Protein AF-A0A9D8JXC1-F1 (afdb_monomer)

Radius of gyration: 20.5 Å; Cα contacts (8 Å, |Δi|>4): 710; chains: 1; bounding box: 48×40×56 Å

Foldseek 3Di:
DAAEAEEEEQDLAFKPDDQLVVLLQVLLQVLLVVQVLHRQGDDPVLLVLCVVLVNPDSLAVSLLQSQVCQQPVHRDPSNVSSVQLSVQDDPPDHSLVSSCVVPVPGDGPDPPVLDDSCLSRVVSLPCVRHPSVVSSLCQQPPPCSCVQAVDDDPDRYDHSLLVTMAGQDPDDDDQLYAYQYQDFDFAFPPDDTDHPTDHSVCSSCVRSVNNVHHYHYLNPLVVVCVVPNDDSVVCHPPALLRLQLSNLVSVPHTSNQSSVQSVCLVVVHHDPPLNVLAPHQYEYEYEDLDLRNLVSNQVNQVSSHPSYYYAYEHEDLDDPSQVSCVVRHPYYDPHNHVVCCVPVVD

Mean predicted aligned error: 4.04 Å

Structure (mmCIF, N/CA/C/O backbone):
data_AF-A0A9D8JXC1-F1
#
_entry.id   AF-A0A9D8JXC1-F1
#
loop_
_atom_site.group_PDB
_atom_site.id
_atom_site.type_symbol
_atom_site.label_atom_id
_atom_site.label_alt_id
_atom_site.label_comp_id
_atom_site.label_asym_id
_atom_site.label_entity_id
_atom_site.label_seq_id
_atom_site.pdbx_PDB_ins_code
_atom_site.Cartn_x
_atom_site.Cartn_y
_atom_site.Cartn_z
_atom_site.occupancy
_atom_site.B_iso_or_equiv
_atom_site.auth_seq_id
_atom_site.auth_comp_id
_atom_site.auth_asym_id
_atom_site.auth_atom_id
_atom_site.pdbx_PDB_model_num
ATOM 1 N N . MET A 1 1 ? -21.054 0.354 27.041 1.00 73.25 1 MET A N 1
ATOM 2 C CA . MET A 1 1 ? -20.901 -0.695 26.010 1.00 73.25 1 MET A CA 1
ATOM 3 C C . MET A 1 1 ? -19.506 -0.567 25.429 1.00 73.25 1 MET A C 1
ATOM 5 O O . MET A 1 1 ? -19.007 0.551 25.400 1.00 73.25 1 MET A O 1
ATOM 9 N N . LEU A 1 2 ? -18.866 -1.682 25.078 1.00 90.25 2 LEU A N 1
ATOM 10 C CA . LEU A 1 2 ? -17.580 -1.682 24.378 1.00 90.25 2 LEU A CA 1
ATOM 11 C C . LEU A 1 2 ? -17.851 -1.451 22.887 1.00 90.25 2 LEU A C 1
ATOM 13 O O . LEU A 1 2 ? -18.746 -2.096 22.344 1.00 90.25 2 LEU A O 1
ATOM 17 N N . LEU A 1 3 ? -17.134 -0.521 22.259 1.00 96.56 3 LEU A N 1
ATOM 18 C CA . LEU A 1 3 ? -17.165 -0.341 20.809 1.00 96.56 3 LEU A CA 1
ATOM 19 C C . LEU A 1 3 ? -16.089 -1.223 20.170 1.00 96.56 3 LEU A C 1
ATOM 21 O O . LEU A 1 3 ? -14.905 -1.005 20.410 1.00 96.56 3 LEU A O 1
ATOM 25 N N . ASP A 1 4 ? -16.504 -2.192 19.362 1.00 97.12 4 ASP A N 1
ATOM 26 C CA . ASP A 1 4 ? -15.601 -3.071 18.621 1.00 97.12 4 ASP A CA 1
ATOM 27 C C . ASP A 1 4 ? -15.449 -2.593 17.173 1.00 97.12 4 ASP A C 1
ATOM 29 O O . ASP A 1 4 ? -16.447 -2.302 16.506 1.00 97.12 4 ASP A O 1
ATOM 33 N N . ILE A 1 5 ? -14.197 -2.501 16.716 1.00 98.19 5 ILE A N 1
ATOM 34 C CA . ILE A 1 5 ? -13.792 -2.104 15.361 1.00 98.19 5 ILE A CA 1
ATOM 35 C C . ILE A 1 5 ? -12.827 -3.150 14.805 1.00 98.19 5 ILE A C 1
ATOM 37 O O . ILE A 1 5 ? -11.933 -3.613 15.518 1.00 98.19 5 ILE A O 1
ATOM 41 N N . PHE A 1 6 ? -12.972 -3.479 13.521 1.00 98.31 6 PHE A N 1
ATOM 42 C CA . PHE A 1 6 ? -12.144 -4.472 12.841 1.00 98.31 6 PHE A CA 1
ATOM 43 C C . PHE A 1 6 ? -11.443 -3.866 11.628 1.00 98.31 6 PHE A C 1
ATOM 45 O O . PHE A 1 6 ? -12.079 -3.325 10.726 1.00 98.31 6 PHE A O 1
ATOM 52 N N . LEU A 1 7 ? -10.119 -3.964 11.593 1.00 98.69 7 LEU A N 1
ATOM 53 C CA . LEU A 1 7 ? -9.313 -3.509 10.466 1.00 98.69 7 LEU A CA 1
ATOM 54 C C . LEU A 1 7 ? -8.706 -4.717 9.763 1.00 98.69 7 LEU A C 1
ATOM 56 O O . LEU A 1 7 ? -8.092 -5.567 10.408 1.00 98.69 7 LEU A O 1
ATOM 60 N N . PHE A 1 8 ? -8.858 -4.781 8.447 1.00 98.50 8 PHE A N 1
ATOM 61 C CA . PHE A 1 8 ? -8.281 -5.840 7.627 1.00 98.50 8 PHE A CA 1
ATOM 62 C C . PHE A 1 8 ? -7.262 -5.243 6.670 1.00 98.50 8 PHE A C 1
ATOM 64 O O . PHE A 1 8 ? -7.605 -4.352 5.887 1.00 98.50 8 PHE A O 1
ATOM 71 N N . ASP A 1 9 ? -6.033 -5.751 6.703 1.00 98.19 9 ASP A N 1
ATOM 72 C CA . ASP A 1 9 ? -5.146 -5.547 5.565 1.00 98.19 9 ASP A CA 1
ATOM 73 C C . ASP A 1 9 ? -5.621 -6.344 4.352 1.00 98.19 9 ASP A C 1
ATOM 75 O O . ASP A 1 9 ? -6.385 -7.302 4.468 1.00 98.19 9 ASP A O 1
ATOM 79 N N . MET A 1 10 ? -5.178 -5.945 3.165 1.00 97.62 10 MET A N 1
ATOM 80 C CA . MET A 1 10 ? -5.532 -6.633 1.933 1.00 97.62 10 MET A CA 1
ATOM 81 C C . MET A 1 10 ? -4.564 -7.768 1.600 1.00 97.62 10 MET A C 1
ATOM 83 O O . MET A 1 10 ? -4.987 -8.917 1.441 1.00 97.62 10 MET A O 1
ATOM 87 N N . ASP A 1 11 ? -3.277 -7.458 1.478 1.00 95.44 11 ASP A N 1
ATOM 88 C CA . ASP A 1 11 ? -2.289 -8.379 0.929 1.00 95.44 11 ASP A CA 1
ATOM 89 C C . ASP A 1 11 ? -1.861 -9.417 1.969 1.00 95.44 11 ASP A C 1
ATOM 91 O O . ASP A 1 11 ? -1.547 -9.110 3.108 1.00 95.44 11 ASP A O 1
ATOM 95 N N . SER A 1 12 ? -1.883 -10.694 1.585 1.00 95.00 12 SER A N 1
ATOM 96 C CA . SER A 1 12 ? -1.650 -11.849 2.472 1.00 95.00 12 SER A CA 1
ATOM 97 C C . SER A 1 12 ? -2.637 -12.006 3.639 1.00 95.00 12 SER A C 1
ATOM 99 O O . SER A 1 12 ? -2.461 -12.917 4.452 1.00 95.00 12 SER A O 1
ATOM 101 N N . VAL A 1 13 ? -3.680 -11.175 3.713 1.00 97.50 13 VAL A N 1
ATOM 102 C CA . VAL A 1 13 ? -4.774 -11.281 4.689 1.00 97.50 13 VAL A CA 1
ATOM 103 C C . VAL A 1 13 ? -6.082 -11.586 3.972 1.00 97.50 13 VAL A C 1
ATOM 105 O O . VAL A 1 13 ? -6.580 -12.707 4.065 1.00 97.50 13 VAL A O 1
ATOM 108 N N . LEU A 1 14 ? -6.630 -10.624 3.224 1.00 97.81 14 LEU A N 1
ATOM 109 C CA . LEU A 1 14 ? -7.850 -10.820 2.435 1.00 97.81 14 LEU A CA 1
ATOM 110 C C . LEU A 1 14 ? -7.565 -11.518 1.103 1.00 97.81 14 LEU A C 1
ATOM 112 O O . LEU A 1 14 ? -8.416 -12.256 0.602 1.00 97.81 14 LEU A O 1
ATOM 116 N N . LEU A 1 15 ? -6.369 -11.318 0.549 1.00 97.25 15 LEU A N 1
ATOM 117 C CA . LEU A 1 15 ? -5.934 -11.866 -0.729 1.00 97.25 15 LEU A CA 1
ATOM 118 C C . LEU A 1 15 ? -4.670 -12.710 -0.587 1.00 97.25 15 LEU A C 1
ATOM 120 O O . LEU A 1 15 ? -3.790 -12.427 0.220 1.00 97.25 15 LEU A O 1
ATOM 124 N N . HIS A 1 16 ? -4.529 -13.692 -1.470 1.00 96.31 16 HIS A N 1
ATOM 125 C CA . HIS A 1 16 ? -3.228 -14.192 -1.889 1.00 96.31 16 HIS A CA 1
ATOM 126 C C . HIS A 1 16 ? -2.760 -13.344 -3.081 1.00 96.31 16 HIS A C 1
ATOM 128 O O . HIS A 1 16 ? -3.304 -13.527 -4.178 1.00 96.31 16 HIS A O 1
ATOM 134 N N . PRO A 1 17 ? -1.809 -12.410 -2.887 1.00 93.75 17 PRO A N 1
ATOM 135 C CA . PRO A 1 17 ? -1.388 -11.505 -3.946 1.00 93.75 17 PRO A CA 1
ATOM 136 C C . PRO A 1 17 ? -0.582 -12.248 -5.013 1.00 93.75 17 PRO A C 1
ATOM 138 O O . PRO A 1 17 ? 0.249 -13.107 -4.710 1.00 93.75 17 PRO A O 1
ATOM 141 N N . GLY A 1 18 ? -0.810 -11.891 -6.272 1.00 95.81 18 GLY A N 1
ATOM 142 C CA . GLY A 1 18 ? -0.040 -12.392 -7.411 1.00 95.81 18 GLY A CA 1
ATOM 143 C C . GLY A 1 18 ? 0.030 -11.414 -8.582 1.00 95.81 18 GLY A C 1
ATOM 144 O O . GLY A 1 18 ? 0.947 -11.505 -9.401 1.00 95.81 18 GLY A O 1
ATOM 145 N N . GLY A 1 19 ? -0.898 -10.456 -8.660 1.00 97.19 19 GLY A N 1
ATOM 146 C CA . GLY A 1 19 ? -0.994 -9.539 -9.790 1.00 97.19 19 GLY A CA 1
ATOM 147 C C . GLY A 1 19 ? 0.183 -8.574 -9.923 1.00 97.19 19 GLY A C 1
ATOM 148 O O . GLY A 1 19 ? 0.661 -8.374 -11.041 1.00 97.19 19 GLY A O 1
ATOM 149 N N . TYR A 1 20 ? 0.703 -8.031 -8.818 1.00 96.94 20 TYR A N 1
ATOM 150 C CA . TYR A 1 20 ? 1.832 -7.094 -8.868 1.00 96.94 20 TYR A CA 1
ATOM 151 C C . TYR A 1 20 ? 3.136 -7.735 -9.323 1.00 96.94 20 TYR A C 1
ATOM 153 O O . TYR A 1 20 ? 3.773 -7.225 -10.242 1.00 96.94 20 TYR A O 1
ATOM 161 N N . ARG A 1 21 ? 3.499 -8.899 -8.766 1.00 96.56 21 ARG A N 1
ATOM 162 C CA . ARG A 1 21 ? 4.701 -9.635 -9.191 1.00 96.56 21 ARG A CA 1
ATOM 163 C C . ARG A 1 21 ? 4.628 -9.994 -10.679 1.00 96.56 21 ARG A C 1
ATOM 165 O O . ARG A 1 21 ? 5.608 -9.822 -11.400 1.00 96.56 21 ARG A O 1
ATOM 172 N N . ALA A 1 22 ? 3.454 -10.413 -11.161 1.00 98.19 22 ALA A N 1
ATOM 173 C CA . ALA A 1 22 ? 3.231 -10.661 -12.585 1.00 98.19 22 ALA A CA 1
ATOM 174 C C . ALA A 1 22 ? 3.374 -9.381 -13.434 1.00 98.19 22 ALA A C 1
ATOM 176 O O . ALA A 1 22 ? 4.063 -9.403 -14.453 1.00 98.19 22 ALA A O 1
ATOM 177 N N . ALA A 1 23 ? 2.789 -8.256 -13.004 1.00 98.38 23 ALA A N 1
ATOM 178 C CA . ALA A 1 23 ? 2.911 -6.975 -13.705 1.00 98.38 23 ALA A CA 1
ATOM 179 C C . ALA A 1 23 ? 4.354 -6.455 -13.732 1.00 98.38 23 ALA A C 1
ATOM 181 O O . ALA A 1 23 ? 4.800 -5.959 -14.765 1.00 98.38 23 ALA A O 1
ATOM 182 N N . LEU A 1 24 ? 5.109 -6.601 -12.639 1.00 98.56 24 LEU A N 1
ATOM 183 C CA . LEU A 1 24 ? 6.527 -6.246 -12.571 1.00 98.56 24 LEU A CA 1
ATOM 184 C C . LEU A 1 24 ? 7.337 -7.021 -13.615 1.00 98.56 24 LEU A C 1
ATOM 186 O O . LEU A 1 24 ? 8.077 -6.417 -14.393 1.00 98.56 24 LEU A O 1
ATOM 190 N N . ILE A 1 25 ? 7.163 -8.345 -13.660 1.00 98.56 25 ILE A N 1
ATOM 191 C CA . ILE A 1 25 ? 7.857 -9.216 -14.615 1.00 98.56 25 ILE A CA 1
ATOM 192 C C . ILE A 1 25 ? 7.533 -8.802 -16.054 1.00 98.56 25 ILE A C 1
ATOM 194 O O . ILE A 1 25 ? 8.448 -8.588 -16.852 1.00 98.56 25 ILE A O 1
ATOM 198 N N . GLU A 1 26 ? 6.250 -8.634 -16.381 1.00 98.50 26 GLU A N 1
ATOM 199 C CA . GLU A 1 26 ? 5.835 -8.235 -17.729 1.00 98.50 26 GLU A CA 1
ATOM 200 C C . GLU A 1 26 ? 6.314 -6.827 -18.097 1.00 98.50 26 GLU A C 1
ATOM 202 O O . GLU A 1 26 ? 6.732 -6.596 -19.230 1.00 98.50 26 GLU A O 1
ATOM 207 N N . THR A 1 27 ? 6.351 -5.900 -17.139 1.00 98.56 27 THR A N 1
ATOM 208 C CA . THR A 1 27 ? 6.864 -4.541 -17.356 1.00 98.56 27 THR A CA 1
ATOM 209 C C . THR A 1 27 ? 8.348 -4.561 -17.688 1.00 98.56 27 THR A C 1
ATOM 211 O O . THR A 1 27 ? 8.762 -3.979 -18.691 1.00 98.56 27 THR A O 1
ATOM 214 N N . VAL A 1 28 ? 9.170 -5.253 -16.894 1.00 98.50 28 VAL A N 1
ATOM 215 C CA . VAL A 1 28 ? 10.614 -5.328 -17.160 1.00 98.50 28 VAL A CA 1
ATOM 216 C C . VAL A 1 28 ? 10.875 -6.028 -18.496 1.00 98.50 28 VAL A C 1
ATOM 218 O O . VAL A 1 28 ? 11.659 -5.520 -19.300 1.00 98.50 28 VAL A O 1
ATOM 221 N N . ASN A 1 29 ? 10.161 -7.124 -18.776 1.00 98.31 29 ASN A N 1
ATOM 222 C CA . ASN A 1 29 ? 10.274 -7.840 -20.045 1.00 98.31 29 ASN A CA 1
ATOM 223 C C . ASN A 1 29 ? 9.811 -7.005 -21.246 1.00 98.31 29 ASN A C 1
ATOM 225 O O . ASN A 1 29 ? 10.425 -7.073 -22.309 1.00 98.31 29 ASN A O 1
ATOM 229 N N . HIS A 1 30 ? 8.766 -6.185 -21.104 1.00 97.44 30 HIS A N 1
ATOM 230 C CA . HIS A 1 30 ? 8.320 -5.272 -22.156 1.00 97.44 30 HIS A CA 1
ATOM 231 C C . HIS A 1 30 ? 9.466 -4.357 -22.605 1.00 97.44 30 HIS A C 1
ATOM 233 O O . HIS A 1 30 ? 9.780 -4.284 -23.796 1.00 97.44 30 HIS A O 1
ATOM 239 N N . PHE A 1 31 ? 10.146 -3.714 -21.652 1.00 96.25 31 PHE A N 1
ATOM 240 C CA . PHE A 1 31 ? 11.261 -2.825 -21.968 1.00 96.25 31 PHE A CA 1
ATOM 241 C C . PHE A 1 31 ? 12.504 -3.580 -22.446 1.00 96.25 31 PHE A C 1
ATOM 243 O O . PHE A 1 31 ? 13.137 -3.139 -23.405 1.00 96.25 31 PHE A O 1
ATOM 250 N N . SER A 1 32 ? 12.861 -4.717 -21.841 1.00 96.25 32 SER A N 1
ATOM 251 C CA . SER A 1 32 ? 14.038 -5.484 -22.273 1.00 96.25 32 SER A CA 1
ATOM 252 C C . SER A 1 32 ? 13.880 -6.050 -23.688 1.00 96.25 32 SER A C 1
ATOM 254 O O . SER A 1 32 ? 14.819 -5.965 -24.485 1.00 96.25 32 SER A O 1
ATOM 256 N N . ARG A 1 33 ? 12.678 -6.519 -24.055 1.00 95.94 33 ARG A N 1
ATOM 257 C CA . ARG A 1 33 ? 12.337 -6.924 -25.430 1.00 95.94 33 ARG A CA 1
ATOM 258 C C . ARG A 1 33 ? 12.405 -5.741 -26.391 1.00 95.94 33 ARG A C 1
ATOM 260 O O . ARG A 1 33 ? 13.024 -5.862 -27.445 1.00 95.94 33 ARG A O 1
ATOM 267 N N . ALA A 1 34 ? 11.836 -4.592 -26.018 1.00 93.75 34 ALA A N 1
ATOM 268 C CA . ALA A 1 34 ? 11.880 -3.378 -26.837 1.00 93.75 34 ALA A CA 1
ATOM 269 C C . ALA A 1 34 ? 13.313 -2.857 -27.067 1.00 93.75 34 ALA A C 1
ATOM 271 O O . ALA A 1 34 ? 13.580 -2.208 -28.076 1.00 93.75 34 ALA A O 1
ATOM 272 N N . MET A 1 35 ? 14.242 -3.157 -26.155 1.00 93.12 35 MET A N 1
ATOM 273 C CA . MET A 1 35 ? 15.672 -2.864 -26.301 1.00 93.12 35 MET A CA 1
ATOM 274 C C . MET A 1 35 ? 16.456 -3.935 -27.083 1.00 93.12 35 MET A C 1
ATOM 276 O O . MET A 1 35 ? 17.635 -3.732 -27.361 1.00 93.12 35 MET A O 1
ATOM 280 N N . GLY A 1 36 ? 15.825 -5.050 -27.466 1.00 94.12 36 GLY A N 1
ATOM 281 C CA . GLY A 1 36 ? 16.451 -6.129 -28.236 1.00 94.12 36 GLY A CA 1
ATOM 282 C C . GLY A 1 36 ? 17.194 -7.176 -27.400 1.00 94.12 36 GLY A C 1
ATOM 283 O O . GLY A 1 36 ? 17.940 -7.973 -27.964 1.00 94.12 36 GLY A O 1
ATOM 284 N N . PHE A 1 37 ? 16.994 -7.204 -26.078 1.00 94.44 37 PHE A N 1
ATOM 285 C CA . PHE A 1 37 ? 17.719 -8.103 -25.170 1.00 94.44 37 PHE A CA 1
ATOM 286 C C . PHE A 1 37 ? 16.917 -9.338 -24.720 1.00 94.44 37 PHE A C 1
ATOM 288 O O . PHE A 1 37 ? 17.431 -10.158 -23.963 1.00 94.44 37 PHE A O 1
ATOM 295 N N . GLY A 1 38 ? 15.675 -9.494 -25.190 1.00 95.94 38 GLY A N 1
ATOM 296 C CA . GLY A 1 38 ? 14.799 -10.607 -24.803 1.00 95.94 38 GLY A CA 1
ATOM 297 C C . GLY A 1 38 ? 14.230 -10.448 -23.392 1.00 95.94 38 GLY A C 1
ATOM 298 O O . GLY A 1 38 ? 13.984 -9.324 -22.957 1.00 95.94 38 GLY A O 1
ATOM 299 N N . ASP A 1 39 ? 14.010 -11.562 -22.692 1.00 98.12 39 ASP A N 1
ATOM 300 C CA . ASP A 1 39 ? 13.346 -11.599 -21.381 1.00 98.12 39 ASP A CA 1
ATOM 301 C C . ASP A 1 39 ? 14.377 -11.579 -20.258 1.00 98.12 39 ASP A C 1
ATOM 303 O O . ASP A 1 39 ? 15.070 -12.569 -20.017 1.00 98.12 39 ASP A O 1
ATOM 307 N N . LEU A 1 40 ? 14.489 -10.439 -19.578 1.00 98.25 40 LEU A N 1
ATOM 308 C CA . LEU A 1 40 ? 15.516 -10.200 -18.562 1.00 98.25 40 LEU A CA 1
ATOM 309 C C . LEU A 1 40 ? 14.948 -9.874 -17.177 1.00 98.25 40 LEU A C 1
ATOM 311 O O . LEU A 1 40 ? 15.723 -9.524 -16.294 1.00 98.25 40 LEU A O 1
ATOM 315 N N . ALA A 1 41 ? 13.632 -9.994 -16.979 1.00 98.38 41 ALA A N 1
ATOM 316 C CA . ALA A 1 41 ? 12.959 -9.717 -15.712 1.00 98.38 41 ALA A CA 1
ATOM 317 C C . ALA A 1 41 ? 13.514 -10.511 -14.506 1.00 98.38 41 ALA A C 1
ATOM 319 O O . ALA A 1 41 ? 14.086 -11.602 -14.677 1.00 98.38 41 ALA A O 1
ATOM 320 N N . PRO A 1 42 ? 13.325 -9.991 -13.273 1.00 98.19 42 PRO A N 1
ATOM 321 C CA . PRO A 1 42 ? 13.671 -10.724 -12.061 1.00 98.19 42 PRO A CA 1
ATOM 322 C C . PRO A 1 42 ? 12.784 -11.964 -11.885 1.00 98.19 42 PRO A C 1
ATOM 324 O O . PRO A 1 42 ? 11.636 -12.002 -12.331 1.00 98.19 42 PRO A O 1
ATOM 327 N N . THR A 1 43 ? 13.316 -12.989 -11.224 1.00 97.56 43 THR A N 1
ATOM 328 C CA . THR A 1 43 ? 12.536 -14.143 -10.753 1.00 97.56 43 THR A CA 1
ATOM 329 C C . THR A 1 43 ? 11.772 -13.799 -9.470 1.00 97.56 43 THR A C 1
ATOM 331 O O . THR A 1 43 ? 12.002 -12.756 -8.865 1.00 97.56 43 THR A O 1
ATOM 334 N N . HIS A 1 44 ? 10.886 -14.689 -9.012 1.00 94.00 44 HIS A N 1
ATOM 335 C CA . HIS A 1 44 ? 10.167 -14.503 -7.744 1.00 94.00 44 HIS A CA 1
ATOM 336 C C . HIS A 1 44 ? 11.129 -14.369 -6.553 1.00 94.00 44 HIS A C 1
ATOM 338 O O . HIS A 1 44 ? 11.000 -13.424 -5.783 1.00 94.00 44 HIS A O 1
ATOM 344 N N . ASP A 1 45 ? 12.140 -15.236 -6.466 1.00 94.19 45 ASP A N 1
ATOM 345 C CA . ASP A 1 45 ? 13.165 -15.181 -5.415 1.00 94.19 45 ASP A CA 1
ATOM 346 C C . ASP A 1 45 ? 13.955 -13.859 -5.445 1.00 94.19 45 ASP A C 1
ATOM 348 O O . ASP A 1 45 ? 14.329 -13.311 -4.411 1.00 94.19 45 ASP A O 1
ATOM 352 N N . GLU A 1 46 ? 14.204 -13.308 -6.635 1.00 97.31 46 GLU A N 1
ATOM 353 C CA . GLU A 1 46 ? 14.893 -12.023 -6.769 1.00 97.31 46 GLU A CA 1
ATOM 354 C C . GLU A 1 46 ? 13.987 -10.839 -6.420 1.00 97.31 46 GLU A C 1
ATOM 356 O O . GLU A 1 46 ? 14.479 -9.861 -5.863 1.00 97.31 46 GLU A O 1
ATOM 361 N N . ILE A 1 47 ? 12.681 -10.921 -6.690 1.00 96.62 47 ILE A N 1
ATOM 362 C CA . ILE A 1 47 ? 11.699 -9.939 -6.206 1.00 96.62 47 ILE A CA 1
ATOM 363 C C . ILE A 1 47 ? 11.664 -9.953 -4.673 1.00 96.62 47 ILE A C 1
ATOM 365 O O . ILE A 1 47 ? 11.716 -8.895 -4.049 1.00 96.62 47 ILE A O 1
ATOM 369 N N . GLU A 1 48 ? 11.689 -11.133 -4.053 1.00 92.12 48 GLU A N 1
ATOM 370 C CA . GLU A 1 48 ? 11.783 -11.262 -2.593 1.00 92.12 48 GLU A CA 1
ATOM 371 C C . GLU A 1 48 ? 13.073 -10.642 -2.036 1.00 92.12 48 GLU A C 1
ATOM 373 O O . GLU A 1 48 ? 13.068 -10.106 -0.928 1.00 92.12 48 GLU A O 1
ATOM 378 N N . ALA A 1 49 ? 14.168 -10.625 -2.806 1.00 94.56 49 ALA A N 1
ATOM 379 C CA . ALA A 1 49 ? 15.382 -9.911 -2.417 1.00 94.56 49 ALA A CA 1
ATOM 380 C C . ALA A 1 49 ? 15.190 -8.381 -2.393 1.00 94.56 49 ALA A C 1
ATOM 382 O O . ALA A 1 49 ? 15.694 -7.733 -1.473 1.00 94.56 49 ALA A O 1
ATOM 383 N N . PHE A 1 50 ? 14.449 -7.798 -3.349 1.00 96.44 50 PHE A N 1
ATOM 384 C CA . PHE A 1 50 ? 14.062 -6.377 -3.295 1.00 96.44 50 PHE A CA 1
ATOM 385 C C . PHE A 1 50 ? 13.221 -6.091 -2.045 1.00 96.44 50 PHE A C 1
ATOM 387 O O . PHE A 1 50 ? 13.552 -5.187 -1.273 1.00 96.44 50 PHE A O 1
ATOM 394 N N . GLU A 1 51 ? 12.185 -6.901 -1.811 1.00 92.25 51 GLU A N 1
ATOM 395 C CA . GLU A 1 51 ? 11.278 -6.757 -0.669 1.00 92.25 51 GLU A CA 1
ATOM 396 C C . GLU A 1 51 ? 12.034 -6.864 0.669 1.00 92.25 51 GLU A C 1
ATOM 398 O O . GLU A 1 51 ? 11.864 -6.024 1.556 1.00 92.25 51 GLU A O 1
ATOM 403 N N . ALA A 1 52 ? 12.933 -7.847 0.801 1.00 88.06 52 ALA A N 1
ATOM 404 C CA . ALA A 1 52 ? 13.762 -8.046 1.990 1.00 88.06 52 ALA A CA 1
ATOM 405 C C . ALA A 1 52 ? 14.713 -6.868 2.261 1.00 88.06 52 ALA A C 1
ATOM 407 O O . ALA A 1 52 ? 15.054 -6.599 3.414 1.00 88.06 52 ALA A O 1
ATOM 408 N N . ALA A 1 53 ? 15.120 -6.151 1.213 1.00 90.88 53 ALA A N 1
ATOM 409 C CA . ALA A 1 53 ? 15.927 -4.942 1.311 1.00 90.88 53 ALA A CA 1
ATOM 410 C C . ALA A 1 53 ? 15.098 -3.661 1.538 1.00 90.88 53 ALA A C 1
ATOM 412 O O . ALA A 1 53 ? 15.663 -2.569 1.596 1.00 90.88 53 ALA A O 1
ATOM 413 N N . GLY A 1 54 ? 13.774 -3.785 1.678 1.00 88.88 54 GLY A N 1
ATOM 414 C CA . GLY A 1 54 ? 12.844 -2.677 1.891 1.00 88.88 54 GLY A CA 1
ATOM 415 C C . GLY A 1 54 ? 12.361 -1.991 0.611 1.00 88.88 54 GLY A C 1
ATOM 416 O O . GLY A 1 54 ? 11.626 -1.012 0.705 1.00 88.88 54 GLY A O 1
ATOM 417 N N . ILE A 1 55 ? 12.732 -2.493 -0.572 1.00 93.94 55 ILE A N 1
ATOM 418 C CA . ILE A 1 55 ? 12.248 -2.000 -1.867 1.00 93.94 55 ILE A CA 1
ATOM 419 C C . ILE A 1 55 ? 10.982 -2.785 -2.218 1.00 93.94 55 ILE A C 1
ATOM 421 O O . ILE A 1 55 ? 11.018 -3.763 -2.958 1.00 93.94 55 ILE A O 1
ATOM 425 N N . THR A 1 56 ? 9.862 -2.387 -1.622 1.00 90.75 56 THR A N 1
ATOM 426 C CA . THR A 1 56 ? 8.598 -3.141 -1.691 1.00 90.75 56 THR A CA 1
ATOM 427 C C . THR A 1 56 ? 7.615 -2.613 -2.731 1.00 90.75 56 THR A C 1
ATOM 429 O O . THR A 1 56 ? 6.564 -3.211 -2.902 1.00 90.75 56 THR A O 1
ATOM 432 N N . SER A 1 57 ? 7.917 -1.490 -3.389 1.00 92.69 57 SER A N 1
ATOM 433 C CA . SER A 1 57 ? 7.072 -0.918 -4.441 1.00 92.69 57 SER A CA 1
ATOM 434 C C . SER A 1 57 ? 7.603 -1.291 -5.820 1.00 92.69 57 SER A C 1
ATOM 436 O O . SER A 1 57 ? 8.773 -1.060 -6.144 1.00 92.69 57 SER A O 1
ATOM 438 N N . GLU A 1 58 ? 6.731 -1.809 -6.679 1.00 95.75 58 GLU A N 1
ATOM 439 C CA . GLU A 1 58 ? 7.032 -2.069 -8.086 1.00 95.75 58 GLU A CA 1
ATOM 440 C C . GLU A 1 58 ? 7.305 -0.783 -8.869 1.00 95.75 58 GLU A C 1
ATOM 442 O O . GLU A 1 58 ? 8.004 -0.809 -9.884 1.00 95.75 58 GLU A O 1
ATOM 447 N N . TRP A 1 59 ? 6.830 0.359 -8.363 1.00 95.25 59 TRP A N 1
ATOM 448 C CA . TRP A 1 59 ? 7.152 1.679 -8.904 1.00 95.25 59 TRP A CA 1
ATOM 449 C C . TRP A 1 59 ? 8.614 2.056 -8.649 1.00 95.25 59 TRP A C 1
ATOM 451 O O . TRP A 1 59 ? 9.110 2.998 -9.259 1.00 95.25 59 TRP A O 1
ATOM 461 N N . ASP A 1 60 ? 9.316 1.309 -7.793 1.00 96.81 60 ASP A N 1
ATOM 462 C CA . ASP A 1 60 ? 10.755 1.413 -7.598 1.00 96.81 60 ASP A CA 1
ATOM 463 C C . ASP A 1 60 ? 11.507 0.249 -8.260 1.00 96.81 60 ASP A C 1
ATOM 465 O O . ASP A 1 60 ? 12.448 0.469 -9.028 1.00 96.81 60 ASP A O 1
ATOM 469 N N . SER A 1 61 ? 11.090 -0.999 -8.030 1.00 98.06 61 SER A N 1
ATOM 470 C CA . SER A 1 61 ? 11.824 -2.168 -8.536 1.00 98.06 61 SER A CA 1
ATOM 471 C C . SER A 1 61 ? 11.799 -2.284 -10.067 1.00 98.06 61 SER A C 1
ATOM 473 O O . SER A 1 61 ? 12.831 -2.619 -10.661 1.00 98.06 61 SER A O 1
ATOM 475 N N . ALA A 1 62 ? 10.690 -1.939 -10.738 1.00 98.25 62 ALA A N 1
ATOM 476 C CA . ALA A 1 62 ? 10.613 -1.946 -12.201 1.00 98.25 62 ALA A CA 1
ATOM 477 C C . ALA A 1 62 ? 11.592 -0.945 -12.841 1.00 98.25 62 ALA A C 1
ATOM 479 O O . ALA A 1 62 ? 12.438 -1.376 -13.633 1.00 98.25 62 ALA A O 1
ATOM 480 N N . PRO A 1 63 ? 11.557 0.365 -12.521 1.00 97.19 63 PRO A N 1
ATOM 481 C CA . PRO A 1 63 ? 12.475 1.315 -13.138 1.00 97.19 63 PRO A CA 1
ATOM 482 C C . PRO A 1 63 ? 13.944 1.071 -12.780 1.00 97.19 63 PRO A C 1
ATOM 484 O O . PRO A 1 63 ? 14.792 1.235 -13.655 1.00 97.19 63 PRO A O 1
ATOM 487 N N . ILE A 1 64 ? 14.262 0.610 -11.562 1.00 97.62 64 ILE A N 1
ATOM 488 C CA . ILE A 1 64 ? 15.632 0.204 -11.190 1.00 97.62 64 ILE A CA 1
ATOM 489 C C . ILE A 1 64 ? 16.126 -0.929 -12.100 1.00 97.62 64 ILE A C 1
ATOM 491 O O . ILE A 1 64 ? 17.228 -0.863 -12.647 1.00 97.62 64 ILE A O 1
ATOM 495 N N . SER A 1 65 ? 15.287 -1.946 -12.305 1.00 98.00 65 SER A N 1
ATOM 496 C CA . SER A 1 65 ? 15.594 -3.090 -13.168 1.00 98.00 65 SER A CA 1
ATOM 497 C C . SER A 1 65 ? 15.810 -2.666 -14.621 1.00 98.00 65 SER A C 1
ATOM 499 O O . SER A 1 65 ? 16.796 -3.053 -15.247 1.00 98.00 65 SER A O 1
ATOM 501 N N . ILE A 1 66 ? 14.899 -1.846 -15.152 1.00 96.81 66 ILE A N 1
ATOM 502 C CA . ILE A 1 66 ? 14.949 -1.361 -16.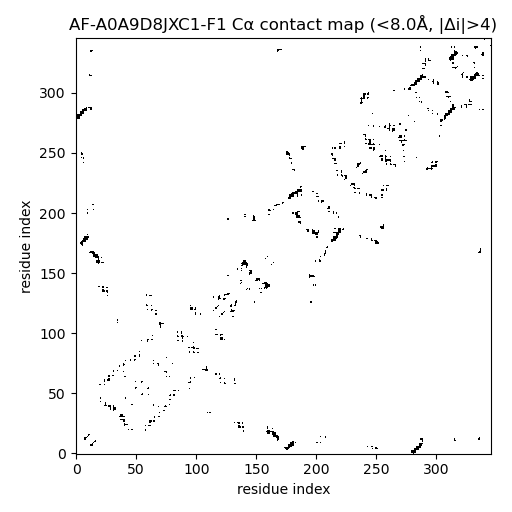536 1.00 96.81 66 ILE A CA 1
ATOM 503 C C . ILE A 1 66 ? 16.191 -0.490 -16.757 1.00 96.81 66 ILE A C 1
ATOM 505 O O . ILE A 1 66 ? 16.836 -0.611 -17.798 1.00 96.81 66 ILE A O 1
ATOM 509 N N . ALA A 1 67 ? 16.552 0.352 -15.783 1.00 94.88 67 ALA A N 1
ATOM 510 C CA . ALA A 1 67 ? 17.722 1.217 -15.872 1.00 94.88 67 ALA A CA 1
ATOM 511 C C . ALA A 1 67 ? 19.021 0.401 -15.962 1.00 94.88 67 ALA A C 1
ATOM 513 O O . ALA A 1 67 ? 19.834 0.650 -16.852 1.00 94.88 67 ALA A O 1
ATOM 514 N N . GLU A 1 68 ? 19.191 -0.612 -15.104 1.00 95.31 68 GLU A N 1
ATOM 515 C CA . GLU A 1 68 ? 20.370 -1.489 -15.133 1.00 95.31 68 GLU A CA 1
ATOM 516 C C . GLU A 1 68 ? 20.473 -2.256 -16.463 1.00 95.31 68 GLU A C 1
ATOM 518 O O . GLU A 1 68 ? 21.554 -2.345 -17.051 1.00 95.31 68 GLU A O 1
ATOM 523 N N . ILE A 1 69 ? 19.351 -2.760 -16.989 1.00 95.38 69 ILE A N 1
ATOM 524 C CA . ILE A 1 69 ? 19.324 -3.433 -18.297 1.00 95.38 69 ILE A CA 1
ATOM 525 C C . ILE A 1 69 ? 19.717 -2.458 -19.412 1.00 95.38 69 ILE A C 1
ATOM 527 O O . ILE A 1 69 ? 20.540 -2.791 -20.261 1.00 95.38 69 ILE A O 1
ATOM 531 N N . ALA A 1 70 ? 19.170 -1.240 -19.411 1.00 92.25 70 ALA A N 1
ATOM 532 C CA . ALA A 1 70 ? 19.471 -0.232 -20.427 1.00 92.25 70 ALA A CA 1
ATOM 533 C C . ALA A 1 70 ? 20.946 0.221 -20.412 1.00 92.25 70 ALA A C 1
ATOM 535 O O . ALA A 1 70 ? 21.467 0.682 -21.432 1.00 92.25 70 ALA A O 1
ATOM 536 N N . LEU A 1 71 ? 21.619 0.091 -19.266 1.00 90.44 71 LEU A N 1
ATOM 537 C CA . LEU A 1 71 ? 23.032 0.420 -19.077 1.00 90.44 71 LEU A CA 1
ATOM 538 C C . LEU A 1 71 ? 23.987 -0.714 -19.428 1.00 90.44 71 LEU A C 1
ATOM 540 O O . LEU A 1 71 ? 25.094 -0.450 -19.886 1.00 90.44 71 LEU A O 1
ATOM 544 N N . THR A 1 72 ? 23.592 -1.957 -19.174 1.00 92.06 72 THR A N 1
ATOM 545 C CA . THR A 1 72 ? 24.487 -3.119 -19.298 1.00 92.06 72 THR A CA 1
ATOM 546 C C . THR A 1 72 ? 24.214 -3.947 -20.548 1.00 92.06 72 THR A C 1
ATOM 548 O O . THR A 1 72 ? 25.104 -4.644 -21.030 1.00 92.06 72 THR A O 1
ATOM 551 N N . GLY A 1 73 ? 22.994 -3.872 -21.089 1.00 91.62 73 GLY A N 1
ATOM 552 C CA . GLY A 1 73 ? 22.521 -4.714 -22.186 1.00 91.62 73 GLY A CA 1
ATOM 553 C C . GLY A 1 73 ? 22.415 -6.195 -21.818 1.00 91.62 73 GLY A C 1
ATOM 554 O O . GLY A 1 73 ? 22.403 -7.049 -22.701 1.00 91.62 73 GLY A O 1
ATOM 555 N N . GLN A 1 74 ? 22.403 -6.512 -20.521 1.00 94.44 74 GLN A N 1
ATOM 556 C CA . GLN A 1 74 ? 22.434 -7.874 -19.996 1.00 94.44 74 GLN A CA 1
ATOM 557 C C . GLN A 1 74 ? 21.447 -8.027 -18.842 1.00 94.44 74 GLN A C 1
ATOM 559 O O . GLN A 1 74 ? 20.945 -7.048 -18.287 1.00 94.44 74 GLN A O 1
ATOM 564 N N . ARG A 1 75 ? 21.170 -9.281 -18.470 1.00 97.06 75 ARG A N 1
ATOM 565 C CA . ARG A 1 75 ? 20.369 -9.575 -17.285 1.00 97.06 75 ARG A CA 1
ATOM 566 C C . ARG A 1 75 ? 21.090 -9.059 -16.035 1.00 97.06 75 ARG A C 1
ATOM 568 O O . ARG A 1 75 ? 22.228 -9.474 -15.808 1.00 97.06 75 ARG A O 1
ATOM 575 N N . PRO A 1 76 ? 20.450 -8.239 -15.189 1.00 96.69 76 PRO A N 1
ATOM 576 C CA . PRO A 1 76 ? 21.045 -7.831 -13.932 1.00 96.69 76 PRO A CA 1
ATOM 577 C C . PRO A 1 76 ? 21.344 -9.033 -13.039 1.00 96.69 76 PRO A C 1
ATOM 579 O O . PRO A 1 76 ? 20.557 -9.978 -12.931 1.00 96.69 76 PRO A O 1
ATOM 582 N N . HIS A 1 77 ? 22.451 -8.955 -12.309 1.00 97.44 77 HIS A N 1
ATOM 583 C CA . HIS A 1 77 ? 22.624 -9.756 -11.105 1.00 97.44 77 HIS A CA 1
ATOM 584 C C . HIS A 1 77 ? 21.776 -9.129 -9.992 1.00 97.44 77 HIS A C 1
ATOM 586 O O . HIS A 1 77 ? 22.288 -8.347 -9.192 1.00 97.44 77 HIS A O 1
ATOM 592 N N . TYR A 1 78 ? 20.474 -9.430 -9.964 1.00 97.94 78 TYR A N 1
ATOM 593 C CA . TYR A 1 78 ? 19.490 -8.703 -9.151 1.00 97.94 78 TYR A CA 1
ATOM 594 C C . TYR A 1 78 ? 19.844 -8.606 -7.666 1.00 97.94 78 TYR A C 1
ATOM 596 O O . TYR A 1 78 ? 19.767 -7.522 -7.101 1.00 97.94 78 TYR A O 1
ATOM 604 N N . HIS A 1 79 ? 20.349 -9.677 -7.055 1.00 96.94 79 HIS A N 1
ATOM 605 C CA . HIS A 1 79 ? 20.824 -9.638 -5.668 1.00 96.94 79 HIS A CA 1
ATOM 606 C C . HIS A 1 79 ? 21.926 -8.588 -5.446 1.00 96.94 79 HIS A C 1
ATOM 608 O O . HIS A 1 79 ? 21.896 -7.842 -4.470 1.00 96.94 79 HIS A O 1
ATOM 614 N N . SER A 1 80 ? 22.887 -8.492 -6.370 1.00 97.12 80 SER A N 1
ATOM 615 C CA . SER A 1 80 ? 23.959 -7.493 -6.302 1.00 97.12 80 SER A CA 1
ATOM 616 C C . SER A 1 80 ? 23.441 -6.086 -6.609 1.00 97.12 80 SER A C 1
ATOM 618 O O . SER A 1 80 ? 23.856 -5.124 -5.964 1.00 97.12 80 SER A O 1
ATOM 620 N N . LEU A 1 81 ? 22.503 -5.951 -7.552 1.00 97.38 81 LEU A N 1
ATOM 621 C CA . LEU A 1 81 ? 21.845 -4.679 -7.845 1.00 97.38 81 LEU A CA 1
ATOM 622 C C . LEU A 1 81 ? 21.136 -4.129 -6.603 1.00 97.38 81 LEU A C 1
ATOM 624 O O . LEU A 1 81 ? 21.401 -2.991 -6.222 1.00 97.38 81 LEU A O 1
ATOM 628 N N . VAL A 1 82 ? 20.317 -4.954 -5.945 1.00 97.31 82 VAL A N 1
ATOM 629 C CA . VAL A 1 82 ? 19.627 -4.604 -4.698 1.00 97.31 82 VAL A CA 1
ATOM 630 C C . VAL A 1 82 ? 20.632 -4.173 -3.632 1.00 97.31 82 VAL A C 1
ATOM 632 O O . VAL A 1 82 ? 20.497 -3.087 -3.083 1.00 97.31 82 VAL A O 1
ATOM 635 N N . GLN A 1 83 ? 21.695 -4.952 -3.403 1.00 96.56 83 GLN A N 1
ATOM 636 C CA . GLN A 1 83 ? 22.732 -4.604 -2.423 1.00 96.56 83 GLN A CA 1
ATOM 637 C C . GLN A 1 83 ? 23.375 -3.237 -2.690 1.00 96.56 83 GLN A C 1
ATOM 639 O O . GLN A 1 83 ? 23.558 -2.460 -1.755 1.00 96.56 83 GLN A O 1
ATOM 644 N N . ARG A 1 84 ? 23.704 -2.925 -3.952 1.00 96.69 84 ARG A N 1
ATOM 645 C CA . ARG A 1 84 ? 24.283 -1.622 -4.318 1.00 96.69 84 ARG A CA 1
ATOM 646 C C . ARG A 1 84 ? 23.296 -0.483 -4.079 1.00 96.69 84 ARG A C 1
ATOM 648 O O . ARG A 1 84 ? 23.679 0.516 -3.481 1.00 96.69 84 ARG A O 1
ATOM 655 N N . VAL A 1 85 ? 22.042 -0.634 -4.513 1.00 96.94 85 VAL A N 1
ATOM 656 C CA . VAL A 1 85 ? 21.002 0.391 -4.317 1.00 96.94 85 VAL A CA 1
ATOM 657 C C . VAL A 1 85 ? 20.764 0.634 -2.830 1.00 96.94 85 VAL A C 1
ATOM 659 O O . VAL A 1 85 ? 20.798 1.779 -2.389 1.00 96.94 85 VAL A O 1
ATOM 662 N N . SER A 1 86 ? 20.599 -0.428 -2.042 1.00 95.12 86 SER A N 1
ATOM 663 C CA . SER A 1 86 ? 20.384 -0.326 -0.598 1.00 95.12 86 SER A CA 1
ATOM 664 C C . SER A 1 86 ? 21.565 0.301 0.142 1.00 95.12 86 SER A C 1
ATOM 666 O O . SER A 1 86 ? 21.346 0.996 1.128 1.00 95.12 86 SER A O 1
ATOM 668 N N . ALA A 1 87 ? 22.803 0.102 -0.326 1.00 94.94 87 ALA A N 1
ATOM 669 C CA . ALA A 1 87 ? 23.983 0.737 0.264 1.00 94.94 87 ALA A CA 1
ATOM 670 C C . ALA A 1 87 ? 23.999 2.267 0.077 1.00 94.94 87 ALA A C 1
ATOM 672 O O . ALA A 1 87 ? 24.516 2.981 0.934 1.00 94.94 87 ALA A O 1
ATOM 673 N N . GLU A 1 88 ? 23.411 2.771 -1.010 1.00 94.75 88 GLU A N 1
ATOM 674 C CA . GLU A 1 88 ? 23.298 4.208 -1.286 1.00 94.75 88 GLU A CA 1
ATOM 675 C C . GLU A 1 88 ? 21.987 4.828 -0.791 1.00 94.75 88 GLU A C 1
ATOM 677 O O . GLU A 1 88 ? 21.843 6.054 -0.823 1.00 94.75 88 GLU A O 1
ATOM 682 N N . TRP A 1 89 ? 21.014 4.013 -0.376 1.00 95.69 89 TRP A N 1
ATOM 683 C CA . TRP A 1 89 ? 19.680 4.474 -0.006 1.00 95.69 89 TRP A CA 1
ATOM 684 C C . TRP A 1 89 ? 19.682 5.194 1.341 1.00 95.69 89 TRP A C 1
ATOM 686 O O . TRP A 1 89 ? 20.085 4.646 2.369 1.00 95.69 89 TRP A O 1
ATOM 696 N N . ARG A 1 90 ? 19.234 6.455 1.339 1.00 94.12 90 ARG A N 1
ATOM 697 C CA . ARG A 1 90 ? 19.199 7.299 2.534 1.00 94.12 90 ARG A CA 1
ATOM 698 C C . ARG A 1 90 ? 17.787 7.384 3.087 1.00 94.12 90 ARG A C 1
ATOM 700 O O . ARG A 1 90 ? 16.792 7.285 2.375 1.00 94.12 90 ARG A O 1
ATOM 707 N N . LYS A 1 91 ? 17.707 7.612 4.396 1.00 88.44 91 LYS A N 1
ATOM 708 C CA . LYS A 1 91 ? 16.435 7.810 5.092 1.00 88.44 91 LYS A CA 1
ATOM 709 C C . LYS A 1 91 ? 15.686 9.008 4.497 1.00 88.44 91 LYS A C 1
ATOM 711 O O . LYS A 1 91 ? 16.243 10.100 4.445 1.00 88.44 91 LYS A O 1
ATOM 716 N N . GLY A 1 92 ? 14.416 8.801 4.157 1.00 85.94 92 GLY A N 1
ATOM 717 C CA . GLY A 1 92 ? 13.535 9.839 3.613 1.00 85.94 92 GLY A CA 1
ATOM 718 C C . GLY A 1 92 ? 13.587 9.983 2.093 1.00 85.94 92 GLY A C 1
ATOM 719 O O . GLY A 1 92 ? 12.927 10.866 1.567 1.00 85.94 92 GLY A O 1
ATOM 720 N N . GLU A 1 93 ? 14.350 9.135 1.405 1.00 90.75 93 GLU A N 1
ATOM 721 C CA . GLU A 1 93 ? 14.376 9.067 -0.056 1.00 90.75 93 GLU A CA 1
ATOM 722 C C . GLU A 1 93 ? 13.641 7.821 -0.554 1.00 90.75 93 GLU A C 1
ATOM 724 O O . GLU A 1 93 ? 13.470 6.846 0.186 1.00 90.75 93 GLU A O 1
ATOM 729 N N . TYR A 1 94 ? 13.298 7.814 -1.837 1.00 92.94 94 TYR A N 1
ATOM 730 C CA . TYR A 1 94 ? 12.851 6.628 -2.554 1.00 92.94 94 TYR A CA 1
ATOM 731 C C . TYR A 1 94 ? 14.038 5.805 -3.086 1.00 92.94 94 TYR A C 1
ATOM 733 O O . TYR A 1 94 ? 15.066 6.373 -3.474 1.00 92.94 94 TYR A O 1
ATOM 741 N N . PRO A 1 95 ? 13.924 4.466 -3.186 1.00 95.75 95 PRO A N 1
ATOM 742 C CA . PRO A 1 95 ? 14.995 3.616 -3.718 1.00 95.75 95 PRO A CA 1
ATOM 743 C C . PRO A 1 95 ? 15.475 4.014 -5.124 1.00 95.75 95 PRO A C 1
ATOM 745 O O . PRO A 1 95 ? 16.661 3.900 -5.439 1.00 95.75 95 PRO A O 1
ATOM 748 N N . VAL A 1 96 ? 14.579 4.529 -5.969 1.00 95.75 96 VAL A N 1
ATOM 749 C CA . VAL A 1 96 ? 14.918 5.039 -7.309 1.00 95.75 96 VAL A CA 1
ATOM 750 C C . VAL A 1 96 ? 15.856 6.245 -7.287 1.00 95.75 96 VAL A C 1
ATOM 752 O O . VAL A 1 96 ? 16.650 6.404 -8.212 1.00 95.75 96 VAL A O 1
ATOM 755 N N . GLU A 1 97 ? 15.838 7.067 -6.235 1.00 95.31 97 GLU A N 1
ATOM 756 C CA . GLU A 1 97 ? 16.764 8.197 -6.084 1.00 95.31 97 GLU A CA 1
ATOM 757 C C . GLU A 1 97 ? 18.182 7.704 -5.772 1.00 95.31 97 GLU A C 1
ATOM 759 O O . GLU A 1 97 ? 19.166 8.213 -6.321 1.00 95.31 97 GLU A O 1
ATOM 764 N N . ALA A 1 98 ? 18.292 6.655 -4.952 1.00 95.44 98 ALA A N 1
ATOM 765 C CA . ALA A 1 98 ? 19.554 5.971 -4.687 1.00 95.44 98 ALA A CA 1
ATOM 766 C C . ALA A 1 98 ? 20.108 5.306 -5.952 1.00 95.44 98 ALA A C 1
ATOM 768 O O . ALA A 1 98 ? 21.280 5.486 -6.292 1.00 95.44 98 ALA A O 1
ATOM 769 N N . ALA A 1 99 ? 19.246 4.615 -6.703 1.00 95.44 99 ALA A N 1
ATOM 770 C CA . ALA A 1 99 ? 19.612 4.043 -7.992 1.00 95.44 99 ALA A CA 1
ATOM 771 C C . ALA A 1 99 ? 20.056 5.120 -8.992 1.00 95.44 99 ALA A C 1
ATOM 773 O O . ALA A 1 99 ? 21.086 4.954 -9.639 1.00 95.44 99 ALA A O 1
ATOM 774 N N . HIS A 1 100 ? 19.352 6.254 -9.071 1.00 94.44 100 HIS A N 1
ATOM 775 C CA . HIS A 1 100 ? 19.735 7.370 -9.936 1.00 94.44 100 HIS A CA 1
ATOM 776 C C . HIS A 1 100 ? 21.134 7.894 -9.596 1.00 94.44 100 HIS A C 1
ATOM 778 O O . HIS A 1 100 ? 21.945 8.106 -10.497 1.00 94.44 100 HIS A O 1
ATOM 784 N N . ARG A 1 101 ? 21.471 8.050 -8.308 1.00 92.12 101 ARG A N 1
ATOM 785 C CA . ARG A 1 101 ? 22.824 8.470 -7.905 1.00 92.12 101 ARG A CA 1
ATOM 786 C C . ARG A 1 101 ? 23.908 7.499 -8.358 1.00 92.12 101 ARG A C 1
ATOM 788 O O . ARG A 1 101 ? 24.943 7.965 -8.826 1.00 92.12 101 ARG A O 1
ATOM 795 N N . LEU A 1 102 ? 23.660 6.191 -8.272 1.00 90.56 102 LEU A N 1
ATOM 796 C CA . LEU A 1 102 ? 24.622 5.166 -8.688 1.00 90.56 102 LEU A CA 1
ATOM 797 C C . LEU A 1 102 ? 24.972 5.243 -10.177 1.00 90.56 102 LEU A C 1
ATOM 799 O O . LEU A 1 102 ? 26.106 4.948 -10.548 1.00 90.56 102 LEU A O 1
ATOM 803 N N . ILE A 1 103 ? 24.011 5.628 -11.021 1.00 88.12 103 ILE A N 1
ATOM 804 C CA . ILE A 1 103 ? 24.131 5.469 -12.479 1.00 88.12 103 ILE A CA 1
ATOM 805 C C . ILE A 1 103 ? 23.985 6.767 -13.282 1.00 88.12 103 ILE A C 1
ATOM 807 O O . ILE A 1 103 ? 24.070 6.742 -14.507 1.00 88.12 103 ILE A O 1
ATOM 811 N N . SER A 1 104 ? 23.818 7.913 -12.620 1.00 80.81 104 SER A N 1
ATOM 812 C CA . SER A 1 104 ? 23.630 9.227 -13.265 1.00 80.81 104 SER A CA 1
ATOM 813 C C . SER A 1 104 ? 24.782 9.644 -14.187 1.00 80.81 104 SER A C 1
ATOM 815 O O . SER A 1 104 ? 24.563 10.362 -15.159 1.00 80.81 104 SER A O 1
ATOM 817 N N . ASN A 1 105 ? 26.001 9.160 -13.930 1.00 74.25 105 ASN A N 1
ATOM 818 C CA . ASN A 1 105 ? 27.182 9.429 -14.760 1.00 74.25 105 ASN A CA 1
ATOM 819 C C . ASN A 1 105 ? 27.386 8.406 -15.891 1.00 74.25 105 ASN A C 1
ATOM 821 O O . ASN A 1 105 ? 28.359 8.496 -16.644 1.00 74.25 105 ASN A O 1
ATOM 825 N N . SER A 1 106 ? 26.512 7.409 -16.003 1.00 75.31 106 SER A N 1
ATOM 826 C CA . SER A 1 106 ? 26.633 6.335 -16.982 1.00 75.31 106 SER A CA 1
ATOM 827 C C . SER A 1 106 ? 25.847 6.658 -18.254 1.00 75.31 106 SER A C 1
ATOM 829 O O . SER A 1 106 ? 24.743 7.198 -18.221 1.00 75.31 106 SER A O 1
ATOM 831 N N . LYS A 1 107 ? 26.415 6.313 -19.412 1.00 71.44 107 LYS A N 1
ATOM 832 C CA . LYS A 1 107 ? 25.746 6.482 -20.706 1.00 71.44 107 LYS A CA 1
ATOM 833 C C . LYS A 1 107 ? 24.896 5.246 -21.003 1.00 71.44 107 LYS A C 1
ATOM 835 O O . LYS A 1 107 ? 25.439 4.146 -21.054 1.00 71.44 107 LYS A O 1
ATOM 840 N N . LEU A 1 108 ? 23.594 5.431 -21.233 1.00 73.56 108 LEU A N 1
ATOM 841 C CA . LEU A 1 108 ? 22.702 4.353 -21.681 1.00 73.56 108 LEU A CA 1
ATOM 842 C C . LEU A 1 108 ? 23.209 3.760 -23.005 1.00 73.56 108 LEU A C 1
ATOM 844 O O . LEU A 1 108 ? 23.608 4.500 -23.909 1.00 73.56 108 LEU A O 1
ATOM 848 N N . LEU A 1 109 ? 23.183 2.429 -23.122 1.00 65.19 109 LEU A N 1
ATOM 849 C CA . LEU A 1 109 ? 23.626 1.719 -24.328 1.00 65.19 109 LEU A CA 1
ATOM 850 C C . LEU A 1 109 ? 22.601 1.787 -25.462 1.00 65.19 109 LEU A C 1
ATOM 852 O O . LEU A 1 109 ? 22.934 1.499 -26.610 1.00 65.19 109 LEU A O 1
ATOM 856 N N . THR A 1 110 ? 21.361 2.169 -25.157 1.00 62.03 110 THR A N 1
ATOM 857 C CA . THR A 1 110 ? 20.273 2.227 -26.133 1.00 62.03 110 THR A CA 1
ATOM 858 C C . THR A 1 110 ? 19.919 3.674 -26.468 1.00 62.03 110 THR A C 1
ATOM 860 O O . THR A 1 110 ? 19.892 4.555 -25.609 1.00 62.03 110 THR A O 1
ATOM 863 N N . SER A 1 111 ? 19.648 3.928 -27.747 1.00 53.69 111 SER A N 1
ATOM 864 C CA . SER A 1 111 ? 19.191 5.221 -28.267 1.00 53.69 111 SER A CA 1
ATOM 865 C C . SER A 1 111 ? 17.665 5.324 -28.317 1.00 53.69 111 SER A C 1
ATOM 867 O O . SER A 1 111 ? 17.131 6.130 -29.081 1.00 53.69 111 SER A O 1
ATOM 869 N N . ASN A 1 112 ? 16.945 4.514 -27.530 1.00 56.44 112 ASN A N 1
ATOM 870 C CA . ASN A 1 112 ? 15.489 4.561 -27.506 1.00 56.44 112 ASN A CA 1
ATOM 871 C C . ASN A 1 112 ? 15.067 5.900 -26.880 1.00 56.44 112 ASN A C 1
ATOM 873 O O . ASN A 1 112 ? 15.065 6.049 -25.661 1.00 56.44 112 ASN A O 1
ATOM 877 N N . GLY A 1 113 ? 14.797 6.906 -27.721 1.00 51.75 113 GLY A N 1
ATOM 878 C CA . GLY A 1 113 ? 14.767 8.332 -27.353 1.00 51.75 113 GLY A CA 1
ATOM 879 C C . GLY A 1 113 ? 13.767 8.723 -26.258 1.00 51.75 113 GLY A C 1
ATOM 880 O O . GLY A 1 113 ? 13.841 9.835 -25.734 1.00 51.75 113 GLY A O 1
ATOM 881 N N . ASN A 1 114 ? 12.877 7.803 -25.880 1.00 56.41 114 ASN A N 1
ATOM 882 C CA . ASN A 1 114 ? 11.886 7.962 -24.818 1.00 56.41 114 ASN A CA 1
ATOM 883 C C . ASN A 1 114 ? 12.362 7.467 -23.437 1.00 56.41 114 ASN A C 1
ATOM 885 O O . ASN A 1 114 ? 11.764 7.830 -22.425 1.00 56.41 114 ASN A O 1
ATOM 889 N N . LEU A 1 115 ? 13.442 6.680 -23.358 1.00 73.19 115 LEU A N 1
ATOM 890 C CA . LEU A 1 115 ? 14.019 6.198 -22.099 1.00 73.19 115 LEU A CA 1
ATOM 891 C C . LEU A 1 115 ? 15.047 7.198 -21.567 1.00 73.19 115 LEU A C 1
ATOM 893 O O . LEU A 1 115 ? 16.256 7.013 -21.677 1.00 73.19 115 LEU A O 1
ATOM 897 N N . ARG A 1 116 ? 14.556 8.292 -20.984 1.00 84.44 116 ARG A N 1
ATOM 898 C CA . ARG A 1 116 ? 15.399 9.197 -20.193 1.00 84.44 116 ARG A CA 1
ATOM 899 C C . ARG A 1 116 ? 15.518 8.657 -18.775 1.00 84.44 116 ARG A C 1
ATOM 901 O O . ARG A 1 116 ? 14.499 8.393 -18.142 1.00 84.44 116 ARG A O 1
ATOM 908 N N . LEU A 1 117 ? 16.747 8.551 -18.272 1.00 85.44 117 LEU A N 1
ATOM 909 C CA . LEU A 1 117 ? 17.027 8.051 -16.924 1.00 85.44 117 LEU A CA 1
ATOM 910 C C . LEU A 1 117 ? 16.250 8.825 -15.844 1.00 85.44 117 LEU A C 1
ATOM 912 O O . LEU A 1 117 ? 15.677 8.222 -14.942 1.00 85.44 117 LEU A O 1
ATOM 916 N N . GLU A 1 118 ? 16.159 10.149 -15.992 1.00 86.81 118 GLU A N 1
ATOM 917 C CA . GLU A 1 118 ? 15.375 11.020 -15.109 1.00 86.81 118 GLU A CA 1
ATOM 918 C C . GLU A 1 118 ? 13.887 10.644 -15.091 1.00 86.81 118 GLU A C 1
ATOM 920 O O . GLU A 1 118 ? 13.291 10.532 -14.026 1.00 86.81 118 GLU A O 1
ATOM 925 N N . ASN A 1 119 ? 13.281 10.394 -16.256 1.00 89.38 119 ASN A N 1
ATOM 926 C CA . ASN A 1 119 ? 11.873 9.992 -16.339 1.00 89.38 119 ASN A CA 1
ATOM 927 C C . ASN A 1 119 ? 11.632 8.614 -15.717 1.00 89.38 119 ASN A C 1
ATOM 929 O O . ASN A 1 119 ? 10.581 8.384 -15.129 1.00 89.38 119 ASN A O 1
ATOM 933 N N . LEU A 1 120 ? 12.599 7.706 -15.855 1.00 89.88 120 LEU A N 1
ATOM 934 C CA . LEU A 1 120 ? 12.504 6.357 -15.317 1.00 89.88 120 LEU A CA 1
ATOM 935 C C . LEU A 1 120 ? 12.613 6.352 -13.786 1.00 89.88 120 LEU A C 1
ATOM 937 O O . LEU A 1 120 ? 11.822 5.688 -13.127 1.00 89.88 120 LEU A O 1
ATOM 941 N N . LEU A 1 121 ? 13.567 7.102 -13.227 1.00 93.62 121 LEU A N 1
ATOM 942 C CA . LEU A 1 121 ? 13.909 7.025 -11.805 1.00 93.62 121 LEU A CA 1
ATOM 943 C C . LEU A 1 121 ? 13.360 8.192 -10.983 1.00 93.62 121 LEU A C 1
ATOM 945 O O . LEU A 1 121 ? 12.722 7.966 -9.966 1.00 93.62 121 LEU A O 1
ATOM 949 N N . LEU A 1 122 ? 13.555 9.438 -11.415 1.00 92.75 122 LEU A N 1
ATOM 950 C CA . LEU A 1 122 ? 13.153 10.618 -10.630 1.00 92.75 122 LEU A CA 1
ATOM 951 C C . LEU A 1 122 ? 11.674 10.981 -10.795 1.00 92.75 122 LEU A C 1
ATOM 953 O O . LEU A 1 122 ? 11.132 11.773 -10.027 1.00 92.75 122 LEU A O 1
ATOM 957 N N . HIS A 1 123 ? 11.010 10.408 -11.797 1.00 93.50 123 HIS A N 1
ATOM 958 C CA . HIS A 1 123 ? 9.581 10.594 -12.034 1.00 93.50 123 HIS A CA 1
ATOM 959 C C . HIS A 1 123 ? 8.800 9.292 -11.945 1.00 93.50 123 HIS A C 1
ATOM 961 O O . HIS A 1 123 ? 7.685 9.244 -12.452 1.00 93.50 123 HIS A O 1
ATOM 967 N N . SER A 1 124 ? 9.347 8.263 -11.285 1.00 94.31 124 SER A N 1
ATOM 968 C CA . SER A 1 124 ? 8.807 6.899 -11.290 1.00 94.31 124 SER A CA 1
ATOM 969 C C . SER A 1 124 ? 7.334 6.791 -10.877 1.00 94.31 124 SER A C 1
ATOM 971 O O . SER A 1 124 ? 6.658 5.876 -11.331 1.00 94.31 124 SER A O 1
ATOM 973 N N . ARG A 1 125 ? 6.827 7.755 -10.097 1.00 92.44 125 ARG A N 1
ATOM 974 C CA . ARG A 1 125 ? 5.450 7.839 -9.575 1.00 92.44 125 ARG A CA 1
ATOM 975 C C . ARG A 1 125 ? 4.494 8.711 -10.409 1.00 92.44 125 ARG A C 1
ATOM 977 O O . ARG A 1 125 ? 3.316 8.812 -10.089 1.00 92.44 125 ARG A O 1
ATOM 984 N N . ASP A 1 126 ? 4.968 9.350 -11.479 1.00 93.12 126 ASP A N 1
ATOM 985 C CA . ASP A 1 126 ? 4.146 10.181 -12.370 1.00 93.12 126 ASP A CA 1
ATOM 986 C C . ASP A 1 126 ? 3.707 9.371 -13.596 1.00 93.12 126 ASP A C 1
ATOM 988 O O . ASP A 1 126 ? 4.507 9.089 -14.486 1.00 93.12 126 ASP A O 1
ATOM 992 N N . ILE A 1 127 ? 2.419 9.026 -13.684 1.00 94.88 127 ILE A N 1
ATOM 993 C CA . ILE A 1 127 ? 1.874 8.174 -14.756 1.00 94.88 127 ILE A CA 1
ATOM 994 C C . ILE A 1 127 ? 2.064 8.736 -16.177 1.00 94.88 127 ILE A C 1
ATOM 996 O O . ILE A 1 127 ? 2.081 7.980 -17.154 1.00 94.88 127 ILE A O 1
ATOM 1000 N N . ARG A 1 128 ? 2.190 10.063 -16.321 1.00 93.25 128 ARG A N 1
ATOM 1001 C CA . ARG A 1 128 ? 2.368 10.726 -17.622 1.00 93.25 128 ARG A CA 1
ATOM 1002 C C . ARG A 1 128 ? 3.838 10.823 -18.011 1.00 93.25 128 ARG A C 1
ATOM 1004 O O . ARG A 1 128 ? 4.136 10.907 -19.201 1.00 93.25 128 ARG A O 1
ATOM 1011 N N . ARG A 1 129 ? 4.748 10.838 -17.032 1.00 93.25 129 ARG A N 1
ATOM 1012 C CA . ARG A 1 129 ? 6.192 11.012 -17.259 1.00 93.25 129 ARG A CA 1
ATOM 1013 C C . ARG A 1 129 ? 6.989 9.718 -17.151 1.00 93.25 129 ARG A C 1
ATOM 1015 O O . ARG A 1 129 ? 7.966 9.577 -17.883 1.00 93.25 129 ARG A O 1
ATOM 1022 N N . SER A 1 130 ? 6.592 8.798 -16.274 1.00 95.00 130 SER A N 1
ATOM 1023 C CA . SER A 1 130 ? 7.251 7.510 -16.057 1.00 95.00 130 SER A CA 1
ATOM 1024 C C . SER A 1 130 ? 6.778 6.480 -17.078 1.00 95.00 130 SER A C 1
ATOM 1026 O O . SER A 1 130 ? 5.637 6.014 -17.003 1.00 95.00 130 SER A O 1
ATOM 1028 N N . PRO A 1 131 ? 7.645 6.061 -18.018 1.00 94.06 131 PRO A N 1
ATOM 1029 C CA . PRO A 1 131 ? 7.293 4.997 -18.948 1.00 94.06 131 PRO A CA 1
ATOM 1030 C C . PRO A 1 131 ? 7.109 3.654 -18.223 1.00 94.06 131 PRO A C 1
ATOM 1032 O O . PRO A 1 131 ? 6.246 2.871 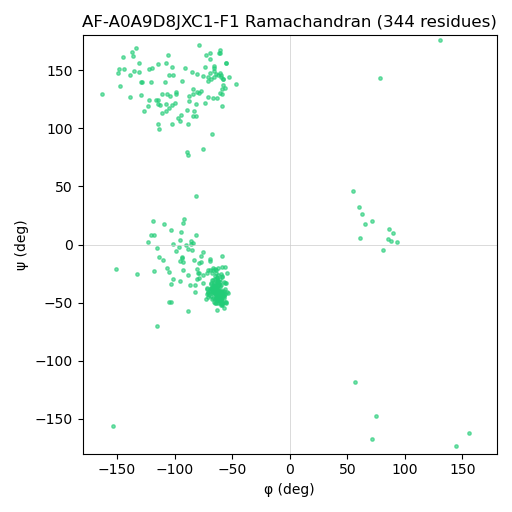-18.613 1.00 94.06 131 PRO A O 1
ATOM 1035 N N . ALA A 1 132 ? 7.869 3.401 -17.150 1.00 96.38 132 ALA A N 1
ATOM 1036 C CA . ALA A 1 132 ? 7.756 2.170 -16.371 1.00 96.38 132 ALA A CA 1
ATOM 1037 C C . ALA A 1 132 ? 6.406 2.074 -15.656 1.00 96.38 132 ALA A C 1
ATOM 1039 O O . ALA A 1 132 ? 5.726 1.065 -15.804 1.00 96.38 132 ALA A O 1
ATOM 1040 N N . LEU A 1 133 ? 5.986 3.130 -14.952 1.00 97.25 133 LEU A N 1
ATOM 1041 C CA . LEU A 1 133 ? 4.693 3.145 -14.264 1.00 97.25 133 LEU A CA 1
ATOM 1042 C C . LEU A 1 133 ? 3.532 3.061 -15.250 1.00 97.25 133 LEU A C 1
ATOM 1044 O O . LEU A 1 133 ? 2.558 2.366 -14.986 1.00 97.25 133 LEU A O 1
ATOM 1048 N N . ASN A 1 134 ? 3.642 3.738 -16.394 1.00 97.12 134 ASN A N 1
ATOM 1049 C CA . ASN A 1 134 ? 2.619 3.689 -17.428 1.00 97.12 134 ASN A CA 1
ATOM 1050 C C . ASN A 1 134 ? 2.375 2.256 -17.925 1.00 97.12 134 ASN A C 1
ATOM 1052 O O . ASN A 1 134 ? 1.242 1.782 -17.892 1.00 97.12 134 ASN A O 1
ATOM 1056 N N . ILE A 1 135 ? 3.436 1.549 -18.324 1.00 98.00 135 ILE A N 1
ATOM 1057 C CA . ILE A 1 135 ? 3.336 0.155 -18.776 1.00 98.00 135 ILE A CA 1
ATOM 1058 C C . ILE A 1 135 ? 2.924 -0.775 -17.631 1.00 98.00 135 ILE A C 1
ATOM 1060 O O . ILE A 1 135 ? 2.065 -1.632 -17.830 1.00 98.00 135 ILE A O 1
ATOM 1064 N N . PHE A 1 136 ? 3.473 -0.574 -16.431 1.00 98.44 136 PHE A N 1
ATOM 1065 C CA . PHE A 1 136 ? 3.090 -1.336 -15.245 1.00 98.44 136 PHE A CA 1
ATOM 1066 C C . PHE A 1 136 ? 1.591 -1.258 -14.994 1.00 98.44 136 PHE A C 1
ATOM 1068 O O . PHE A 1 136 ? 0.932 -2.287 -14.884 1.00 98.44 136 PHE A O 1
ATOM 1075 N N . GLN A 1 137 ? 1.026 -0.053 -15.004 1.00 98.19 137 GLN A N 1
ATOM 1076 C CA . GLN A 1 137 ? -0.397 0.141 -14.773 1.00 98.19 137 GLN A CA 1
ATOM 1077 C C . GLN A 1 137 ? -1.274 -0.422 -15.897 1.00 98.19 137 GLN A C 1
ATOM 1079 O O . GLN A 1 137 ? -2.378 -0.897 -15.629 1.00 98.19 137 GLN A O 1
ATOM 1084 N N . GLN A 1 138 ? -0.792 -0.449 -17.143 1.00 98.44 138 GLN A N 1
ATOM 1085 C CA . GLN A 1 138 ? -1.498 -1.139 -18.227 1.00 98.44 138 GLN A CA 1
ATOM 1086 C C . GLN A 1 138 ? -1.581 -2.655 -17.995 1.00 98.44 138 GLN A C 1
ATOM 1088 O O . GLN A 1 138 ? -2.623 -3.245 -18.280 1.00 98.44 138 GLN A O 1
ATOM 1093 N N . PHE A 1 139 ? -0.542 -3.287 -17.438 1.00 98.56 139 PHE A N 1
ATOM 1094 C CA . PHE A 1 139 ? -0.610 -4.694 -17.028 1.00 98.56 139 PHE A CA 1
ATOM 1095 C C . PHE A 1 139 ? -1.472 -4.892 -15.776 1.00 98.56 139 PHE A C 1
ATOM 1097 O O . PHE A 1 139 ? -2.340 -5.763 -15.766 1.00 98.56 139 PHE A O 1
ATOM 1104 N N . THR A 1 140 ? -1.283 -4.067 -14.746 1.00 98.25 140 THR A N 1
ATOM 1105 C CA . THR A 1 140 ? -2.007 -4.156 -13.470 1.00 98.25 140 THR A CA 1
ATOM 1106 C C . THR A 1 140 ? -3.518 -4.023 -13.669 1.00 98.25 140 THR A C 1
ATOM 1108 O O . THR A 1 140 ? -4.284 -4.891 -13.239 1.00 98.25 140 THR A O 1
ATOM 1111 N N . LEU A 1 141 ? -3.961 -2.982 -14.379 1.00 97.94 141 LEU A N 1
ATOM 1112 C CA . LEU A 1 141 ? -5.381 -2.654 -14.550 1.00 97.94 141 LEU A CA 1
ATOM 1113 C C . LEU A 1 141 ? -6.008 -3.255 -15.809 1.00 97.94 141 LEU A C 1
ATOM 1115 O O . LEU A 1 141 ? -7.230 -3.401 -15.873 1.00 97.94 141 LEU A O 1
ATOM 1119 N N . GLY A 1 142 ? -5.207 -3.596 -16.819 1.00 97.06 142 GLY A N 1
ATOM 1120 C CA . GLY A 1 142 ? -5.716 -4.079 -18.096 1.00 97.06 142 GLY A CA 1
ATOM 1121 C C . GLY A 1 142 ? -6.679 -3.081 -18.731 1.00 97.06 142 GLY A C 1
ATOM 1122 O O . GLY A 1 142 ? -6.299 -1.970 -19.100 1.00 97.06 142 GLY A O 1
ATOM 1123 N N . ASP A 1 143 ? -7.931 -3.486 -18.920 1.00 93.94 143 ASP A N 1
ATOM 1124 C CA . ASP A 1 143 ? -8.946 -2.690 -19.623 1.00 93.94 143 ASP A CA 1
ATOM 1125 C C . ASP A 1 143 ? -9.412 -1.464 -18.827 1.00 93.94 143 ASP A C 1
ATOM 1127 O O . ASP A 1 143 ? -9.831 -0.475 -19.420 1.00 93.94 143 ASP A O 1
ATOM 1131 N N . ALA A 1 144 ? -9.244 -1.463 -17.501 1.00 95.69 144 ALA A N 1
ATOM 1132 C CA . ALA A 1 144 ? -9.590 -0.316 -16.662 1.00 95.69 144 ALA A CA 1
ATOM 1133 C C . ALA A 1 144 ? -8.577 0.847 -16.755 1.00 95.69 144 ALA A C 1
ATOM 1135 O O . ALA A 1 144 ? -8.814 1.915 -16.186 1.00 95.69 144 ALA A O 1
ATOM 1136 N N . PHE A 1 145 ? -7.445 0.672 -17.451 1.00 98.00 145 PHE A N 1
ATOM 1137 C CA . PHE A 1 145 ? -6.378 1.676 -17.520 1.00 98.00 145 PHE A CA 1
ATOM 1138 C C . PHE A 1 145 ? -6.841 3.013 -18.122 1.00 98.00 145 PHE A C 1
ATOM 1140 O O . PHE A 1 145 ? -6.581 4.070 -17.542 1.00 98.00 145 PHE A O 1
ATOM 1147 N N . GLU A 1 146 ? -7.534 2.983 -19.266 1.00 97.12 146 GLU A N 1
ATOM 1148 C CA . GLU A 1 146 ? -7.911 4.210 -19.986 1.00 97.12 146 GLU A CA 1
ATOM 1149 C C . GLU A 1 146 ? -8.933 5.031 -19.198 1.00 97.12 146 GLU A C 1
ATOM 1151 O O . GLU A 1 146 ? -8.790 6.248 -19.087 1.00 97.12 146 GLU A O 1
ATOM 1156 N N . GLU A 1 147 ? -9.915 4.363 -18.585 1.00 96.12 147 GLU A N 1
ATOM 1157 C CA . GLU A 1 147 ? -10.891 4.993 -17.690 1.00 96.12 147 GLU A CA 1
ATOM 1158 C C . GLU A 1 147 ? -10.212 5.585 -16.448 1.00 96.12 147 GLU A C 1
ATOM 1160 O O . GLU A 1 147 ? -10.556 6.683 -16.016 1.00 96.12 147 GLU A O 1
ATOM 1165 N N . THR A 1 148 ? -9.212 4.891 -15.897 1.00 97.06 148 THR A N 1
ATOM 1166 C CA . THR A 1 148 ? -8.502 5.324 -14.686 1.00 97.06 148 THR A CA 1
ATOM 1167 C C . THR A 1 148 ? -7.656 6.572 -14.930 1.00 97.06 148 THR A C 1
ATOM 1169 O O . THR A 1 148 ? -7.644 7.490 -14.108 1.00 97.06 148 THR A O 1
ATOM 1172 N N . TYR A 1 149 ? -6.922 6.627 -16.044 1.00 96.88 149 TYR A N 1
ATOM 1173 C CA . TYR A 1 149 ? -5.901 7.657 -16.266 1.00 96.88 149 TYR A CA 1
ATOM 1174 C C . TYR A 1 149 ? -6.249 8.684 -17.348 1.00 96.88 149 TYR A C 1
ATOM 1176 O O . TYR A 1 149 ? -5.585 9.724 -17.440 1.00 96.88 149 TYR A O 1
ATOM 1184 N N . GLY A 1 150 ? -7.271 8.428 -18.169 1.00 96.56 150 GLY A N 1
ATOM 1185 C CA . GLY A 1 150 ? -7.571 9.235 -19.355 1.00 96.56 150 GLY A CA 1
ATOM 1186 C C . GLY A 1 150 ? -6.407 9.247 -20.350 1.00 96.56 150 GLY A C 1
ATOM 1187 O O . GLY A 1 150 ? -6.130 10.272 -20.976 1.00 96.56 150 GLY A O 1
ATOM 1188 N N . LEU A 1 151 ? -5.664 8.142 -20.415 1.00 96.62 151 LEU A N 1
ATOM 1189 C CA . LEU A 1 151 ? -4.518 7.932 -21.294 1.00 96.62 151 LEU A CA 1
ATOM 1190 C C . LEU A 1 151 ? -4.806 6.732 -22.198 1.00 96.62 151 LEU A C 1
ATOM 1192 O O . LEU A 1 151 ? -5.344 5.747 -21.697 1.00 96.62 151 LEU A O 1
ATOM 1196 N N . PRO A 1 152 ? -4.436 6.784 -23.488 1.00 96.00 152 PRO A N 1
ATOM 1197 C CA . PRO A 1 152 ? -4.630 5.650 -24.378 1.00 96.00 152 PRO A CA 1
ATOM 1198 C C . PRO A 1 152 ? -3.716 4.488 -23.979 1.00 96.00 152 PRO A C 1
ATOM 1200 O O . PRO A 1 152 ? -2.553 4.708 -23.618 1.00 96.00 152 PRO A O 1
ATOM 1203 N N . LYS A 1 153 ? -4.211 3.253 -24.096 1.00 95.62 153 LYS A N 1
ATOM 1204 C CA . LYS A 1 153 ? -3.355 2.064 -23.997 1.00 95.62 153 LYS A CA 1
ATOM 1205 C C . LYS A 1 153 ? -2.372 2.023 -25.167 1.00 95.62 153 LYS A C 1
ATOM 1207 O O . LYS A 1 153 ? -2.684 2.389 -26.299 1.00 95.62 153 LYS A O 1
ATOM 1212 N N . THR A 1 154 ? -1.169 1.546 -24.882 1.00 95.75 154 THR A N 1
ATOM 1213 C CA . THR A 1 154 ? -0.107 1.301 -25.867 1.00 95.75 154 THR A CA 1
ATOM 1214 C C . THR A 1 154 ? 0.211 -0.183 -26.016 1.00 95.75 154 THR A C 1
ATOM 1216 O O . THR A 1 154 ? 0.915 -0.559 -26.952 1.00 95.75 154 THR A O 1
ATOM 1219 N N . ILE A 1 155 ? -0.316 -1.024 -25.121 1.00 96.00 155 ILE A N 1
ATOM 1220 C CA . ILE A 1 155 ? -0.191 -2.479 -25.167 1.00 96.00 155 ILE A CA 1
ATOM 1221 C C . ILE A 1 155 ? -1.552 -3.159 -24.996 1.00 96.00 155 ILE A C 1
ATOM 1223 O O . ILE A 1 155 ? -2.436 -2.677 -24.285 1.00 96.00 155 ILE A O 1
ATOM 1227 N N . GLU A 1 156 ? -1.703 -4.319 -25.630 1.00 94.56 156 GLU A N 1
ATOM 1228 C CA . GLU A 1 156 ? -2.812 -5.229 -25.357 1.00 94.56 156 GLU A CA 1
ATOM 1229 C C . GLU A 1 156 ? -2.469 -6.054 -24.111 1.00 94.56 156 GLU A C 1
ATOM 1231 O O . GLU A 1 156 ? -1.541 -6.863 -24.115 1.00 94.56 156 GLU A O 1
ATOM 1236 N N . ALA A 1 157 ? -3.185 -5.801 -23.018 1.00 93.62 157 ALA A N 1
ATOM 1237 C CA . ALA A 1 157 ? -2.961 -6.453 -21.735 1.00 93.62 157 ALA A CA 1
ATOM 1238 C C . ALA A 1 157 ? -4.281 -6.620 -20.978 1.00 93.62 157 ALA A C 1
ATOM 1240 O O . ALA A 1 157 ? -5.082 -5.682 -20.905 1.00 93.62 157 ALA A O 1
ATOM 1241 N N . HIS A 1 158 ? -4.467 -7.799 -20.385 1.00 94.62 158 HIS A N 1
ATOM 1242 C CA . HIS A 1 158 ? -5.508 -8.069 -19.394 1.00 94.62 158 HIS A CA 1
ATOM 1243 C C . HIS A 1 158 ? -4.970 -7.808 -17.985 1.00 94.62 158 HIS A C 1
ATOM 1245 O O . HIS A 1 158 ? -3.777 -7.987 -17.745 1.00 94.62 158 HIS A O 1
ATOM 1251 N N . SER A 1 159 ? -5.857 -7.442 -17.053 1.00 97.75 159 SER A N 1
ATOM 1252 C CA . SER A 1 159 ? -5.476 -7.122 -15.673 1.00 97.75 159 SER A CA 1
ATOM 1253 C C . SER A 1 159 ? -4.786 -8.305 -14.996 1.00 97.75 159 SER A C 1
ATOM 1255 O O . SER A 1 159 ? -5.382 -9.373 -14.817 1.00 97.75 159 SER A O 1
ATOM 1257 N N . THR A 1 160 ? -3.539 -8.104 -14.574 1.00 98.38 160 THR A N 1
ATOM 1258 C CA . THR A 1 160 ? -2.817 -9.096 -13.778 1.00 98.38 160 THR A CA 1
ATOM 1259 C C . THR A 1 160 ? -3.413 -9.233 -12.383 1.00 98.38 160 THR A C 1
ATOM 1261 O O . THR A 1 160 ? -3.436 -10.352 -11.875 1.00 98.38 160 THR A O 1
ATOM 1264 N N . LEU A 1 161 ? -3.950 -8.156 -11.790 1.00 97.75 161 LEU A N 1
ATOM 1265 C CA . LEU A 1 161 ? -4.670 -8.222 -10.511 1.00 97.75 161 LEU A CA 1
ATOM 1266 C C . LEU A 1 161 ? -5.843 -9.201 -10.608 1.00 97.75 161 LEU A C 1
ATOM 1268 O O . LEU A 1 161 ? -5.889 -10.175 -9.864 1.00 97.75 161 LEU A O 1
ATOM 1272 N N . LEU A 1 162 ? -6.734 -9.016 -11.588 1.00 96.75 162 LEU A N 1
ATOM 1273 C CA . LEU A 1 162 ? -7.897 -9.894 -11.767 1.00 96.75 162 LEU A CA 1
ATOM 1274 C C . LEU A 1 162 ? -7.520 -11.333 -12.134 1.00 96.75 162 LEU A C 1
ATOM 1276 O O . LEU A 1 162 ? -8.257 -12.266 -11.823 1.00 96.75 162 LEU A O 1
ATOM 1280 N N . LYS A 1 163 ? -6.393 -11.521 -12.825 1.00 97.50 163 LYS A N 1
ATOM 1281 C CA . LYS A 1 163 ? -5.951 -12.838 -13.289 1.00 97.50 163 LYS A CA 1
ATOM 1282 C C . LYS A 1 163 ? -5.224 -13.647 -12.214 1.00 97.50 163 LYS A C 1
ATOM 1284 O O . LYS A 1 163 ? -5.308 -14.876 -12.234 1.00 97.50 163 LYS A O 1
ATOM 1289 N N . HIS A 1 164 ? -4.460 -12.991 -11.342 1.00 97.88 164 HIS A N 1
ATOM 1290 C CA . HIS A 1 164 ? -3.491 -13.661 -10.472 1.00 97.88 164 HIS A CA 1
ATOM 1291 C C . HIS A 1 164 ? -3.767 -13.506 -8.976 1.00 97.88 164 HIS A C 1
ATOM 1293 O O . HIS A 1 164 ? -3.325 -14.372 -8.217 1.00 97.88 164 HIS A O 1
ATOM 1299 N N . ASP A 1 165 ? -4.498 -12.476 -8.543 1.00 97.81 165 ASP A N 1
ATOM 1300 C CA . ASP A 1 165 ? -4.935 -12.404 -7.150 1.00 97.81 165 ASP A CA 1
ATOM 1301 C C . ASP A 1 165 ? -6.015 -13.457 -6.883 1.00 97.81 165 ASP A C 1
ATOM 1303 O O . ASP A 1 165 ? -6.848 -13.776 -7.736 1.00 97.81 165 ASP A O 1
ATOM 1307 N N . ARG A 1 166 ? -5.999 -14.027 -5.677 1.00 97.62 166 ARG A N 1
ATOM 1308 C CA . ARG A 1 166 ? -7.002 -15.004 -5.236 1.00 97.62 166 ARG A CA 1
ATOM 1309 C C . ARG A 1 166 ? -7.573 -14.597 -3.890 1.00 97.62 166 ARG A C 1
ATOM 1311 O O . ARG A 1 166 ? -6.825 -14.178 -3.013 1.00 97.62 166 ARG A O 1
ATOM 1318 N N . ALA A 1 167 ? -8.880 -14.764 -3.715 1.00 97.12 167 ALA A N 1
ATOM 1319 C CA . ALA A 1 167 ? -9.525 -14.552 -2.426 1.00 97.12 167 ALA A CA 1
ATOM 1320 C C . ALA A 1 167 ? -8.946 -15.510 -1.371 1.00 97.12 167 ALA A C 1
ATOM 1322 O O . ALA A 1 167 ? -8.856 -16.715 -1.610 1.00 97.12 167 ALA A O 1
ATOM 1323 N N . ALA A 1 168 ? -8.564 -14.969 -0.214 1.00 95.81 168 ALA A N 1
ATOM 1324 C CA . ALA A 1 168 ? -8.179 -15.744 0.965 1.00 95.81 168 ALA A CA 1
ATOM 1325 C C . ALA A 1 168 ? -9.319 -15.804 1.996 1.00 95.81 168 ALA A C 1
ATOM 1327 O O . ALA A 1 168 ? -9.451 -16.791 2.721 1.00 95.81 168 ALA A O 1
ATOM 1328 N N . LEU A 1 169 ? -10.171 -14.777 2.044 1.00 92.81 169 LEU A N 1
ATOM 1329 C CA . LEU A 1 169 ? -11.345 -14.734 2.912 1.00 92.81 169 LEU A CA 1
ATOM 1330 C C . LEU A 1 169 ? -12.544 -15.459 2.277 1.00 92.81 169 LEU A C 1
ATOM 1332 O O . LEU A 1 169 ? -12.874 -15.224 1.117 1.00 92.81 169 LEU A O 1
ATOM 1336 N N . ALA A 1 170 ? -13.229 -16.294 3.063 1.00 89.62 170 ALA A N 1
ATOM 1337 C CA . ALA A 1 170 ? -14.432 -17.024 2.644 1.00 89.62 170 ALA A CA 1
ATOM 1338 C C . ALA A 1 170 ? -15.691 -16.661 3.460 1.00 89.62 170 ALA A C 1
ATOM 1340 O O . ALA A 1 170 ? -16.720 -17.331 3.355 1.00 89.62 170 ALA A O 1
ATOM 1341 N N . ARG A 1 171 ? -15.610 -15.634 4.312 1.00 84.06 171 ARG A N 1
ATOM 1342 C CA . ARG A 1 171 ? -16.644 -15.251 5.286 1.00 84.06 171 ARG A CA 1
ATOM 1343 C C . ARG A 1 171 ? -16.950 -13.752 5.219 1.00 84.06 171 ARG A C 1
ATOM 1345 O O . ARG A 1 171 ? -16.090 -12.990 4.787 1.00 84.06 171 ARG A O 1
ATOM 1352 N N . PRO A 1 172 ? -18.147 -13.309 5.645 1.00 89.38 172 PRO A N 1
ATOM 1353 C CA . PRO A 1 172 ? -18.430 -11.884 5.771 1.00 89.38 172 PRO A CA 1
ATOM 1354 C C . PRO A 1 172 ? -17.556 -11.253 6.860 1.00 89.38 172 PRO A C 1
ATOM 1356 O O . PRO A 1 172 ? -17.216 -11.901 7.852 1.00 89.38 172 PRO A O 1
ATOM 1359 N N . ALA A 1 173 ? -17.229 -9.974 6.687 1.00 92.12 173 ALA A N 1
ATOM 1360 C CA . ALA A 1 173 ? -16.583 -9.198 7.735 1.00 92.12 173 ALA A CA 1
ATOM 1361 C C . ALA A 1 173 ? -17.585 -8.854 8.859 1.00 92.12 173 ALA A C 1
ATOM 1363 O O . ALA A 1 173 ? -18.788 -8.739 8.595 1.00 92.12 173 ALA A O 1
ATOM 1364 N N . PRO A 1 174 ? -17.121 -8.661 10.104 1.00 93.25 174 PRO A N 1
ATOM 1365 C CA . PRO A 1 174 ? -17.965 -8.177 11.195 1.00 93.25 174 PRO A CA 1
ATOM 1366 C C . PRO A 1 174 ? -18.536 -6.772 10.931 1.00 93.25 174 PRO A C 1
ATOM 1368 O O . PRO A 1 174 ? -18.012 -6.035 10.089 1.00 93.25 174 PRO A O 1
ATOM 1371 N N . PRO A 1 175 ? -19.556 -6.335 11.691 1.00 93.56 175 PRO A N 1
ATOM 1372 C CA . PRO A 1 175 ? -19.922 -4.922 11.756 1.00 93.56 175 PRO A CA 1
ATOM 1373 C C . PRO A 1 175 ? -18.729 -4.051 12.167 1.00 93.56 175 PRO A C 1
ATOM 1375 O O . PRO A 1 175 ? -17.816 -4.526 12.839 1.00 93.56 175 PRO A O 1
ATOM 1378 N N . ASN A 1 176 ? -18.763 -2.770 11.803 1.00 96.69 176 ASN A N 1
ATOM 1379 C CA . ASN A 1 176 ? -17.690 -1.808 12.069 1.00 96.69 176 ASN A CA 1
ATOM 1380 C C . ASN A 1 176 ? -16.320 -2.259 11.534 1.00 96.69 176 ASN A C 1
ATOM 1382 O O . ASN A 1 176 ? -15.308 -2.204 12.239 1.00 96.69 176 ASN A O 1
ATOM 1386 N N . SER A 1 177 ? -16.304 -2.740 10.290 1.00 98.12 177 SER A N 1
ATOM 1387 C CA . SER A 1 177 ? -15.081 -3.161 9.610 1.00 98.12 177 SER A CA 1
ATOM 1388 C C . SER A 1 177 ? -14.628 -2.143 8.571 1.00 98.12 177 SER A C 1
ATOM 1390 O O . SER A 1 177 ? -15.456 -1.549 7.882 1.00 98.12 177 SER A O 1
ATOM 1392 N N . ALA A 1 178 ? -13.316 -2.009 8.398 1.00 98.69 178 ALA A N 1
ATOM 1393 C CA . ALA A 1 178 ? -12.706 -1.283 7.290 1.00 98.69 178 ALA A CA 1
ATOM 1394 C C . ALA A 1 178 ? -11.536 -2.075 6.700 1.00 98.69 178 ALA A C 1
ATOM 1396 O O . ALA A 1 178 ? -10.838 -2.811 7.405 1.00 98.69 178 ALA A O 1
ATOM 1397 N N . ILE A 1 179 ? -11.307 -1.893 5.401 1.00 98.69 179 ILE A N 1
ATOM 1398 C CA . ILE A 1 179 ? -10.067 -2.316 4.752 1.00 98.69 179 ILE A CA 1
ATOM 1399 C C . ILE A 1 179 ? -9.073 -1.163 4.888 1.00 98.69 179 ILE A C 1
ATOM 1401 O O . ILE A 1 179 ? -9.396 -0.031 4.528 1.00 98.69 179 ILE A O 1
ATOM 1405 N N . TYR A 1 180 ? -7.872 -1.444 5.390 1.00 97.81 180 TYR A N 1
ATOM 1406 C CA . TYR A 1 180 ? -6.773 -0.479 5.432 1.00 97.81 180 TYR A CA 1
ATOM 1407 C C . TYR A 1 180 ? -5.573 -1.086 4.696 1.00 97.81 180 TYR A C 1
ATOM 1409 O O . TYR A 1 180 ? -5.115 -2.166 5.049 1.00 97.81 180 TYR A O 1
ATOM 1417 N N . THR A 1 181 ? -5.093 -0.471 3.617 1.00 97.75 181 THR A N 1
ATOM 1418 C CA . THR A 1 181 ? -4.119 -1.132 2.730 1.00 97.75 181 THR A CA 1
ATOM 1419 C C . THR A 1 181 ? -3.154 -0.157 2.074 1.00 97.75 181 THR A C 1
ATOM 1421 O O . THR A 1 181 ? -3.476 0.998 1.834 1.00 97.75 181 THR A O 1
ATOM 1424 N N . ALA A 1 182 ? -1.942 -0.613 1.759 1.00 95.44 182 ALA A N 1
ATOM 1425 C CA . ALA A 1 182 ? -0.997 0.190 0.984 1.00 95.44 182 ALA A CA 1
ATOM 1426 C C . ALA A 1 182 ? -1.326 0.229 -0.518 1.00 95.44 182 ALA A C 1
ATOM 1428 O O . ALA A 1 182 ? -0.730 1.030 -1.235 1.00 95.44 182 ALA A O 1
ATOM 1429 N N . ARG A 1 183 ? -2.266 -0.599 -1.000 1.00 96.38 183 ARG A N 1
ATOM 1430 C CA . ARG A 1 183 ? -2.668 -0.577 -2.409 1.00 96.38 183 ARG A CA 1
ATOM 1431 C C . ARG A 1 183 ? -3.245 0.789 -2.810 1.00 96.38 183 ARG A C 1
ATOM 1433 O O . ARG A 1 183 ? -3.904 1.443 -1.992 1.00 96.38 183 ARG A O 1
ATOM 1440 N N . PRO A 1 184 ? -3.052 1.215 -4.071 1.00 96.94 184 PRO A N 1
ATOM 1441 C CA . PRO A 1 184 ? -3.815 2.298 -4.673 1.00 96.94 184 PRO A CA 1
ATOM 1442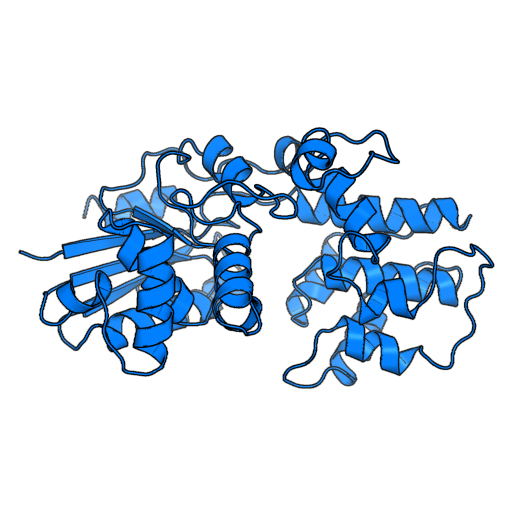 C C . PRO A 1 184 ? -5.320 2.073 -4.546 1.00 96.94 184 PRO A C 1
ATOM 1444 O O . PRO A 1 184 ? -5.816 0.946 -4.607 1.00 96.94 184 PRO A O 1
ATOM 1447 N N . THR A 1 185 ? -6.034 3.174 -4.353 1.00 97.44 185 THR A N 1
ATOM 1448 C CA . THR A 1 185 ? -7.492 3.206 -4.233 1.00 97.44 185 THR A CA 1
ATOM 1449 C C . THR A 1 185 ? -8.036 4.324 -5.109 1.00 97.44 185 THR A C 1
ATOM 1451 O O . THR A 1 185 ? -7.297 5.217 -5.542 1.00 97.44 185 THR A O 1
ATOM 1454 N N . ARG A 1 186 ? -9.354 4.348 -5.297 1.00 97.25 186 ARG A N 1
ATOM 1455 C CA . ARG A 1 186 ? -10.057 5.575 -5.690 1.00 97.25 186 ARG A CA 1
ATOM 1456 C C . ARG A 1 186 ? -9.869 6.667 -4.617 1.00 97.25 186 ARG A C 1
ATOM 1458 O O . ARG A 1 186 ? -9.447 6.359 -3.495 1.00 97.25 186 ARG A O 1
ATOM 1465 N N . PRO A 1 187 ? -10.157 7.951 -4.919 1.00 97.06 187 PRO A N 1
ATOM 1466 C CA . PRO A 1 187 ? -10.297 8.942 -3.854 1.00 97.06 187 PRO A CA 1
ATOM 1467 C C . PRO A 1 187 ? -11.448 8.540 -2.905 1.00 97.06 187 PRO A C 1
ATOM 1469 O O . PRO A 1 187 ? -12.237 7.659 -3.265 1.00 97.06 187 PRO A O 1
ATOM 1472 N N . PRO A 1 188 ? -11.574 9.182 -1.727 1.00 97.75 188 PRO A N 1
ATOM 1473 C CA . PRO A 1 188 ? -12.642 8.887 -0.772 1.00 97.75 188 PRO A CA 1
ATOM 1474 C C . PRO A 1 188 ? -14.024 8.794 -1.429 1.00 97.75 188 PRO A C 1
ATOM 1476 O O . PRO A 1 188 ? -14.370 9.609 -2.286 1.00 97.75 188 PRO A O 1
ATOM 1479 N N . ARG A 1 189 ? -14.836 7.811 -1.038 1.00 95.31 189 ARG A N 1
ATOM 1480 C CA . ARG A 1 189 ? -16.130 7.525 -1.694 1.00 95.31 189 ARG A CA 1
ATOM 1481 C C . ARG A 1 189 ? -17.114 8.687 -1.676 1.00 95.31 189 ARG A C 1
ATOM 1483 O O . ARG A 1 189 ? -17.982 8.773 -2.541 1.00 95.31 189 ARG A O 1
ATOM 1490 N N . ASP A 1 190 ? -17.005 9.542 -0.671 1.00 97.06 190 ASP A N 1
ATOM 1491 C CA . ASP A 1 190 ? -17.850 10.713 -0.479 1.00 97.06 190 ASP A CA 1
ATOM 1492 C C . ASP A 1 190 ? -17.365 11.957 -1.247 1.00 97.06 190 ASP A C 1
ATOM 1494 O O . ASP A 1 190 ? -18.027 12.995 -1.209 1.00 97.06 190 ASP A O 1
ATOM 1498 N N . VAL A 1 191 ? -16.261 11.863 -2.002 1.00 96.81 191 VAL A N 1
ATOM 1499 C CA . VAL A 1 191 ? -15.802 12.928 -2.906 1.00 96.81 191 VAL A CA 1
ATOM 1500 C C . VAL A 1 191 ? -16.015 12.559 -4.382 1.00 96.81 191 VAL A C 1
ATOM 1502 O O . VAL A 1 191 ? -16.091 11.380 -4.730 1.00 96.81 191 VAL A O 1
ATOM 1505 N N . PRO A 1 192 ? -16.111 13.547 -5.296 1.00 95.50 192 PRO A N 1
ATOM 1506 C CA . PRO A 1 192 ? -16.259 13.263 -6.719 1.00 95.50 192 PRO A CA 1
ATOM 1507 C C . PRO A 1 192 ? -15.108 12.405 -7.275 1.00 95.50 192 PRO A C 1
ATOM 1509 O O . PRO A 1 192 ? -13.949 12.637 -6.915 1.00 95.50 192 PRO A O 1
ATOM 1512 N N . PRO A 1 193 ? -15.391 11.463 -8.196 1.00 91.44 193 PRO A N 1
ATOM 1513 C CA . PRO A 1 193 ? -14.359 10.643 -8.819 1.00 91.44 193 PRO A CA 1
ATOM 1514 C C . PRO A 1 193 ? -13.382 11.507 -9.626 1.00 91.44 193 PRO A C 1
ATOM 1516 O O . PRO A 1 193 ? -13.762 12.513 -10.233 1.00 91.44 193 PRO A O 1
ATOM 1519 N N . ARG A 1 194 ? -12.109 11.103 -9.647 1.00 93.50 194 ARG A N 1
ATOM 1520 C CA . ARG A 1 194 ? -11.027 11.804 -10.351 1.00 93.50 194 ARG A CA 1
ATOM 1521 C C . ARG A 1 194 ? -10.117 10.804 -11.055 1.00 93.50 194 ARG A C 1
ATOM 1523 O O . ARG A 1 194 ? -9.874 9.714 -10.544 1.00 93.50 194 ARG A O 1
ATOM 1530 N N . LEU A 1 195 ? -9.598 11.205 -12.215 1.00 94.00 195 LEU A N 1
ATOM 1531 C CA . LEU A 1 195 ? -8.571 10.448 -12.931 1.00 94.00 195 LEU A CA 1
ATOM 1532 C C . LEU A 1 195 ? -7.269 10.412 -12.126 1.00 94.00 195 LEU A C 1
ATOM 1534 O O . LEU A 1 195 ? -6.970 11.347 -11.383 1.00 94.00 195 LEU A O 1
ATOM 1538 N N . GLY A 1 196 ? -6.467 9.373 -12.343 1.00 93.88 196 GLY A N 1
ATOM 1539 C CA . GLY A 1 196 ? -5.167 9.208 -11.691 1.00 93.88 196 GLY A CA 1
ATOM 1540 C C . GLY A 1 196 ? -5.192 8.378 -10.410 1.00 93.88 196 GLY A C 1
ATOM 1541 O O . GLY A 1 196 ? -4.141 8.207 -9.806 1.00 93.88 196 GLY A O 1
ATOM 1542 N N . TYR A 1 197 ? -6.356 7.852 -10.024 1.00 96.38 197 TYR A N 1
ATOM 1543 C CA . TYR A 1 197 ? -6.554 7.058 -8.814 1.00 96.38 197 TYR A CA 1
ATOM 1544 C C . TYR A 1 197 ? -6.916 5.624 -9.194 1.00 96.38 197 TYR A C 1
ATOM 1546 O O . TYR A 1 197 ? -8.057 5.337 -9.565 1.00 96.38 197 TYR A O 1
ATOM 1554 N N . ALA A 1 198 ? -5.922 4.737 -9.161 1.00 96.50 198 ALA A N 1
ATOM 1555 C CA . ALA A 1 198 ? -6.092 3.357 -9.591 1.00 96.50 198 ALA A CA 1
ATOM 1556 C C . ALA A 1 198 ? -6.953 2.564 -8.593 1.00 96.50 198 ALA A C 1
ATOM 1558 O O . ALA A 1 198 ? -6.633 2.551 -7.405 1.00 96.50 198 ALA A O 1
ATOM 1559 N N . PRO A 1 199 ? -8.030 1.891 -9.045 1.00 97.12 199 PRO A N 1
ATOM 1560 C CA . PRO A 1 199 ? -9.000 1.239 -8.166 1.00 97.12 199 PRO A CA 1
ATOM 1561 C C . PRO A 1 199 ? -8.526 -0.149 -7.687 1.00 97.12 199 PRO A C 1
ATOM 1563 O O . PRO A 1 199 ? -9.271 -1.127 -7.731 1.00 97.12 199 PRO A O 1
ATOM 1566 N N . GLU A 1 200 ? -7.252 -0.285 -7.325 1.00 98.19 200 GLU A N 1
ATOM 1567 C CA . GLU A 1 200 ? -6.595 -1.587 -7.154 1.00 98.19 200 GLU A CA 1
ATOM 1568 C C . GLU A 1 200 ? -7.096 -2.318 -5.905 1.00 98.19 200 GLU A C 1
ATOM 1570 O O . GLU A 1 200 ? -7.383 -3.520 -5.952 1.00 98.19 200 GLU A O 1
ATOM 1575 N N . ALA A 1 201 ? -7.275 -1.590 -4.800 1.00 98.06 201 ALA A N 1
ATOM 1576 C CA . ALA A 1 201 ? -7.899 -2.130 -3.601 1.00 98.06 201 ALA A CA 1
ATOM 1577 C C . ALA A 1 201 ? -9.389 -2.429 -3.809 1.00 98.06 201 ALA A C 1
ATOM 1579 O O . ALA A 1 201 ? -9.903 -3.399 -3.260 1.00 98.06 201 ALA A O 1
ATOM 1580 N N . GLU A 1 202 ? -10.100 -1.640 -4.616 1.00 98.12 202 GLU A N 1
ATOM 1581 C CA . GLU A 1 202 ? -11.505 -1.886 -4.936 1.00 98.12 202 GLU A CA 1
ATOM 1582 C C . GLU A 1 202 ? -11.683 -3.191 -5.719 1.00 98.12 202 GLU A C 1
ATOM 1584 O O . GLU A 1 202 ? -12.608 -3.949 -5.420 1.00 98.12 202 GLU A O 1
ATOM 1589 N N . LEU A 1 203 ? -10.786 -3.488 -6.671 1.00 97.56 203 LEU A N 1
ATOM 1590 C CA . LEU A 1 203 ? -10.759 -4.777 -7.374 1.00 97.56 203 LEU A CA 1
ATOM 1591 C C . LEU A 1 203 ? -10.517 -5.933 -6.393 1.00 97.56 203 LEU A C 1
ATOM 1593 O O . LEU A 1 203 ? -11.217 -6.947 -6.441 1.00 97.56 203 LEU A O 1
ATOM 1597 N N . GLY A 1 204 ? -9.580 -5.758 -5.457 1.00 97.19 204 GLY A N 1
ATOM 1598 C CA . GLY A 1 204 ? -9.320 -6.721 -4.387 1.00 97.19 204 GLY A CA 1
ATOM 1599 C C . GLY A 1 204 ? -10.530 -6.945 -3.475 1.00 97.19 204 GLY A C 1
ATOM 1600 O O . GLY A 1 204 ? -10.927 -8.083 -3.228 1.00 97.19 204 GLY A O 1
ATOM 1601 N N . ALA A 1 205 ? -11.172 -5.865 -3.026 1.00 97.75 205 ALA A N 1
ATOM 1602 C CA . ALA A 1 205 ? -12.371 -5.906 -2.193 1.00 97.75 205 ALA A CA 1
ATOM 1603 C C . ALA A 1 205 ? -13.550 -6.571 -2.919 1.00 97.75 205 ALA A C 1
ATOM 1605 O O . ALA A 1 205 ? -14.310 -7.318 -2.303 1.00 97.75 205 ALA A O 1
ATOM 1606 N N . GLN A 1 206 ? -13.691 -6.344 -4.229 1.00 97.12 206 GLN A N 1
ATOM 1607 C CA . GLN A 1 206 ? -14.688 -7.021 -5.057 1.00 97.12 206 GLN A CA 1
ATOM 1608 C C . GLN A 1 206 ? -14.441 -8.526 -5.131 1.00 97.12 206 GLN A C 1
ATOM 1610 O O . GLN A 1 206 ? -15.385 -9.299 -4.970 1.00 97.12 206 GLN A O 1
ATOM 1615 N N . LEU A 1 207 ? -13.187 -8.945 -5.314 1.00 96.44 207 LEU A N 1
ATOM 1616 C CA . LEU A 1 207 ? -12.816 -10.358 -5.379 1.00 96.44 207 LEU A CA 1
ATOM 1617 C C . LEU A 1 207 ? -13.180 -11.127 -4.096 1.00 96.44 207 LEU A C 1
ATOM 1619 O O . LEU A 1 207 ? -13.579 -12.286 -4.176 1.00 96.44 207 LEU A O 1
ATOM 1623 N N . VAL A 1 208 ? -13.096 -10.483 -2.928 1.00 96.62 208 VAL A N 1
ATOM 1624 C CA . VAL A 1 208 ? -13.451 -11.090 -1.627 1.00 96.62 208 VAL A CA 1
ATOM 1625 C C . VAL A 1 208 ? -14.886 -10.798 -1.171 1.00 96.62 208 VAL A C 1
ATOM 1627 O O . VAL A 1 208 ? -15.267 -11.171 -0.066 1.00 96.62 208 VAL A O 1
ATOM 1630 N N . GLY A 1 209 ? -15.697 -10.121 -1.991 1.00 96.81 209 GLY A N 1
ATOM 1631 C CA . GLY A 1 209 ? -17.088 -9.791 -1.652 1.00 96.81 209 GLY A CA 1
ATOM 1632 C C . GLY A 1 209 ? -17.255 -8.706 -0.576 1.00 96.81 209 GLY A C 1
ATOM 1633 O O . GLY A 1 209 ? -18.321 -8.596 0.031 1.00 96.81 209 GLY A O 1
ATOM 1634 N N . LEU A 1 210 ? -16.232 -7.880 -0.345 1.00 97.12 210 LEU A N 1
ATOM 1635 C CA . LEU A 1 210 ? -16.207 -6.823 0.674 1.00 97.12 210 LEU A CA 1
ATOM 1636 C C . LEU A 1 210 ? -16.263 -5.399 0.099 1.00 97.12 210 LEU A C 1
ATOM 1638 O O . LEU A 1 210 ? -15.980 -4.444 0.815 1.00 97.12 210 LEU A O 1
ATOM 1642 N N . SER A 1 211 ? -16.682 -5.207 -1.158 1.00 96.75 211 SER A N 1
ATOM 1643 C CA . SER A 1 211 ? -16.789 -3.867 -1.776 1.00 96.75 211 SER A CA 1
ATOM 1644 C C . SER A 1 211 ? -17.674 -2.877 -1.006 1.00 96.75 211 SER A C 1
ATOM 1646 O O . SER A 1 211 ? -17.572 -1.675 -1.220 1.00 96.75 211 SER A O 1
ATOM 1648 N N . HIS A 1 212 ? -18.553 -3.360 -0.127 1.00 95.88 212 HIS A N 1
ATOM 1649 C CA . HIS A 1 212 ? -19.409 -2.518 0.705 1.00 95.88 212 HIS A CA 1
ATOM 1650 C C . HIS A 1 212 ? -18.656 -1.866 1.876 1.00 95.88 212 HIS A C 1
ATOM 1652 O O . HIS A 1 212 ? -19.060 -0.791 2.313 1.00 95.88 212 HIS A O 1
ATOM 1658 N N . LEU A 1 213 ? -17.559 -2.462 2.360 1.00 97.94 213 LEU A N 1
ATOM 1659 C CA . LEU A 1 213 ? -16.759 -1.888 3.444 1.00 97.94 213 LEU A CA 1
ATOM 1660 C C . LEU A 1 213 ? -16.032 -0.625 2.978 1.00 97.94 213 LEU A C 1
ATOM 1662 O O . LEU A 1 213 ? -15.639 -0.585 1.810 1.00 97.94 213 LEU A O 1
ATOM 1666 N N . PRO A 1 214 ? -15.815 0.373 3.851 1.00 98.38 214 PRO A N 1
ATOM 1667 C CA . PRO A 1 214 ? -14.911 1.479 3.555 1.00 98.38 214 PRO A CA 1
ATOM 1668 C C . PRO A 1 214 ? -13.489 0.966 3.297 1.00 98.38 214 PRO A C 1
ATOM 1670 O O . PRO A 1 214 ? -13.053 -0.025 3.897 1.00 98.38 214 PRO A O 1
ATOM 1673 N N . ILE A 1 215 ? -12.775 1.645 2.398 1.00 98.56 215 ILE A N 1
ATOM 1674 C CA . ILE A 1 215 ? -11.397 1.302 2.031 1.00 98.56 215 ILE A CA 1
ATOM 1675 C C . ILE A 1 215 ? -10.538 2.546 2.205 1.00 98.56 215 ILE A C 1
ATOM 1677 O O . ILE A 1 215 ? -10.702 3.527 1.486 1.00 98.56 215 ILE A O 1
ATOM 1681 N N . ILE A 1 216 ? -9.598 2.486 3.141 1.00 98.69 216 ILE A N 1
ATOM 1682 C CA . ILE A 1 216 ? -8.559 3.499 3.285 1.00 98.69 216 ILE A CA 1
ATOM 1683 C C . ILE A 1 216 ? -7.277 2.924 2.693 1.00 98.69 216 ILE A C 1
ATOM 1685 O O . ILE A 1 216 ? -6.795 1.882 3.133 1.00 98.69 216 ILE A O 1
ATOM 1689 N N . GLY A 1 217 ? -6.730 3.575 1.672 1.00 97.94 217 GLY A N 1
ATOM 1690 C CA . GLY A 1 217 ? -5.444 3.175 1.117 1.00 97.94 217 GLY A CA 1
ATOM 1691 C C . GLY A 1 217 ? -4.691 4.311 0.449 1.00 97.94 217 GLY A C 1
ATOM 1692 O O . GLY A 1 217 ? -4.882 5.478 0.797 1.00 97.94 217 GLY A O 1
ATOM 1693 N N . PHE A 1 218 ? -3.787 3.996 -0.480 1.00 96.88 218 PHE A N 1
ATOM 1694 C CA . PHE A 1 218 ? -2.872 5.011 -1.009 1.00 96.88 218 PHE A CA 1
ATOM 1695 C C . PHE A 1 218 ? -3.603 6.141 -1.746 1.00 96.88 218 PHE A C 1
ATOM 1697 O O . PHE A 1 218 ? -3.257 7.305 -1.561 1.00 96.88 218 PHE A O 1
ATOM 1704 N N . GLY A 1 219 ? -4.664 5.836 -2.502 1.00 97.06 219 GLY A N 1
ATOM 1705 C CA . GLY A 1 219 ? -5.473 6.864 -3.165 1.00 97.06 219 GLY A CA 1
ATOM 1706 C C . GLY A 1 219 ? -6.183 7.790 -2.173 1.00 97.06 219 GLY A C 1
ATOM 1707 O O . GLY A 1 219 ? -6.241 9.000 -2.382 1.00 97.06 219 GLY A O 1
ATOM 1708 N N . SER A 1 220 ? -6.639 7.268 -1.035 1.00 97.88 220 SER A N 1
ATOM 1709 C CA . SER A 1 220 ? -7.196 8.071 0.058 1.00 97.88 220 SER A CA 1
ATOM 1710 C C . SER A 1 220 ? -6.192 9.124 0.553 1.00 97.88 220 SER A C 1
ATOM 1712 O O . SER A 1 220 ? -6.537 10.298 0.707 1.00 97.88 220 SER A O 1
ATOM 1714 N N . PHE A 1 221 ? -4.926 8.736 0.736 1.00 97.81 221 PHE A N 1
ATOM 1715 C CA . PHE A 1 221 ? -3.869 9.654 1.173 1.00 97.81 221 PHE A CA 1
ATOM 1716 C C . PHE A 1 221 ? -3.323 10.544 0.067 1.00 97.81 221 PHE A C 1
ATOM 1718 O O . PHE A 1 221 ? -2.940 11.674 0.358 1.00 97.81 221 PHE A O 1
ATOM 1725 N N . GLN A 1 222 ? -3.342 10.098 -1.188 1.00 96.81 222 GLN A N 1
ATOM 1726 C CA . GLN A 1 222 ? -3.056 10.960 -2.331 1.00 96.81 222 GLN A CA 1
ATOM 1727 C C . GLN A 1 222 ? -4.055 12.118 -2.379 1.00 96.81 222 GLN A C 1
ATOM 1729 O O . GLN A 1 222 ? -3.651 13.276 -2.470 1.00 96.81 222 GLN A O 1
ATOM 1734 N N . TRP A 1 223 ? -5.348 11.827 -2.216 1.00 97.94 223 TRP A N 1
ATOM 1735 C CA . TRP A 1 223 ? -6.377 12.862 -2.144 1.00 97.94 223 TRP A CA 1
ATOM 1736 C C . TRP A 1 223 ? -6.152 13.810 -0.960 1.00 97.94 223 TRP A C 1
ATOM 1738 O O . TRP A 1 223 ? -6.260 15.031 -1.116 1.00 97.94 223 TRP A O 1
ATOM 1748 N N . LEU A 1 224 ? -5.814 13.271 0.217 1.00 97.75 224 LEU A N 1
ATOM 1749 C CA . LEU A 1 224 ? -5.547 14.087 1.400 1.00 97.75 224 LEU A CA 1
ATOM 1750 C C . LEU A 1 224 ? -4.341 15.006 1.164 1.00 97.75 224 LEU A C 1
ATOM 1752 O O . LEU A 1 224 ? -4.460 16.215 1.340 1.00 97.75 224 LEU A O 1
ATOM 1756 N N . ALA A 1 225 ? -3.219 14.458 0.698 1.00 96.50 225 ALA A N 1
ATOM 1757 C CA . ALA A 1 225 ? -1.994 15.199 0.413 1.00 96.50 225 ALA A CA 1
ATOM 1758 C C . ALA A 1 225 ? -2.201 16.282 -0.659 1.00 96.50 225 ALA A C 1
ATOM 1760 O O . ALA A 1 225 ? -1.713 17.398 -0.499 1.00 96.50 225 ALA A O 1
ATOM 1761 N N . GLU A 1 226 ? -2.982 16.014 -1.711 1.00 95.44 226 GLU A N 1
ATOM 1762 C CA . GLU A 1 226 ? -3.381 17.038 -2.689 1.00 95.44 226 GLU A CA 1
ATOM 1763 C C . GLU A 1 226 ? -4.209 18.165 -2.051 1.00 95.44 226 GLU A C 1
ATOM 1765 O O . GLU A 1 226 ? -4.147 19.315 -2.485 1.00 95.44 226 GLU A O 1
ATOM 1770 N N . THR A 1 227 ? -4.996 17.837 -1.028 1.00 95.38 227 THR A N 1
ATOM 1771 C CA . THR A 1 227 ? -5.930 18.763 -0.384 1.00 95.38 227 THR A CA 1
ATOM 1772 C C . THR A 1 227 ? -5.258 19.668 0.646 1.00 95.38 227 THR A C 1
ATOM 1774 O O . THR A 1 227 ? -5.616 20.842 0.744 1.00 95.38 227 THR A O 1
ATOM 1777 N N . ILE A 1 228 ? -4.331 19.136 1.445 1.00 94.88 228 ILE A N 1
ATOM 1778 C CA . ILE A 1 228 ? -3.704 19.871 2.561 1.00 94.88 228 ILE A CA 1
ATOM 1779 C C . ILE A 1 228 ? -2.197 20.103 2.376 1.00 94.88 228 ILE A C 1
ATOM 1781 O O . ILE A 1 228 ? -1.581 20.783 3.194 1.00 94.88 228 ILE A O 1
ATOM 1785 N N . GLY A 1 229 ? -1.613 19.577 1.297 1.00 93.25 229 GLY A N 1
ATOM 1786 C CA . GLY A 1 229 ? -0.171 19.514 1.078 1.00 93.25 229 GLY A CA 1
ATOM 1787 C C . GLY A 1 229 ? 0.481 18.379 1.873 1.00 93.25 229 GLY A C 1
ATOM 1788 O O . GLY A 1 229 ? 0.103 18.098 3.006 1.00 93.25 229 GLY A O 1
ATOM 1789 N N . GLY A 1 230 ? 1.489 17.730 1.294 1.00 89.88 230 GLY A N 1
ATOM 1790 C CA . GLY A 1 230 ? 2.242 16.665 1.958 1.00 89.88 230 GLY A CA 1
ATOM 1791 C C . GLY A 1 230 ? 2.658 15.557 0.999 1.00 89.88 230 GLY A C 1
ATOM 1792 O O . GLY A 1 230 ? 2.470 15.671 -0.211 1.00 89.88 230 GLY A O 1
ATOM 1793 N N . ASP A 1 231 ? 3.219 14.490 1.563 1.00 90.62 231 ASP A N 1
ATOM 1794 C CA . ASP A 1 231 ? 3.548 13.259 0.846 1.00 90.62 231 ASP A CA 1
ATOM 1795 C C . ASP A 1 231 ? 2.556 12.157 1.260 1.00 90.62 231 ASP A C 1
ATOM 1797 O O . ASP A 1 231 ? 2.484 11.846 2.455 1.00 90.62 231 ASP A O 1
ATOM 1801 N N . PRO A 1 232 ? 1.785 11.564 0.330 1.00 93.38 232 PRO A N 1
ATOM 1802 C CA . PRO A 1 232 ? 0.870 10.474 0.658 1.00 93.38 232 PRO A CA 1
ATOM 1803 C C . PRO A 1 232 ? 1.551 9.268 1.321 1.00 93.38 232 PRO A C 1
ATOM 1805 O O . PRO A 1 232 ? 0.939 8.635 2.185 1.00 93.38 232 PRO A O 1
ATOM 1808 N N . GLU A 1 233 ? 2.810 8.958 0.987 1.00 90.75 233 GLU A N 1
ATOM 1809 C CA . GLU A 1 233 ? 3.516 7.813 1.581 1.00 90.75 233 GLU A CA 1
ATOM 1810 C C . GLU A 1 233 ? 3.814 8.012 3.076 1.00 90.75 233 GLU A C 1
ATOM 1812 O O . GLU A 1 233 ? 3.881 7.038 3.827 1.00 90.75 233 GLU A O 1
ATOM 1817 N N . ALA A 1 234 ? 3.896 9.261 3.551 1.00 92.06 234 ALA A N 1
ATOM 1818 C CA . ALA A 1 234 ? 4.101 9.562 4.970 1.00 92.06 234 ALA A CA 1
ATOM 1819 C C . ALA A 1 234 ? 2.903 9.157 5.851 1.00 92.06 234 ALA A C 1
ATOM 1821 O O . ALA A 1 234 ? 3.052 8.961 7.062 1.00 92.06 234 ALA A O 1
ATOM 1822 N N . TYR A 1 235 ? 1.716 9.024 5.254 1.00 95.50 235 TYR A N 1
ATOM 1823 C CA . TYR A 1 235 ? 0.494 8.637 5.955 1.00 95.50 235 TYR A CA 1
ATOM 1824 C C . TYR A 1 235 ? 0.194 7.140 5.876 1.00 95.50 235 TYR A C 1
ATOM 1826 O O . TYR A 1 235 ? -0.640 6.658 6.639 1.00 95.50 235 TYR A O 1
ATOM 1834 N N . LEU A 1 236 ? 0.860 6.397 4.988 1.00 94.06 236 LEU A N 1
ATOM 1835 C CA . LEU A 1 236 ? 0.648 4.961 4.841 1.00 94.06 236 LEU A CA 1
ATOM 1836 C C . LEU A 1 236 ? 1.158 4.164 6.048 1.00 94.06 236 LEU A C 1
ATOM 1838 O O . LEU A 1 236 ? 1.930 4.638 6.883 1.00 94.06 236 LEU A O 1
ATOM 1842 N N . LYS A 1 237 ? 0.724 2.899 6.132 1.00 93.56 237 LYS A N 1
ATOM 1843 C CA . LYS A 1 237 ? 1.155 1.983 7.194 1.00 93.56 237 LYS A CA 1
ATOM 1844 C C . LYS A 1 237 ? 2.695 1.891 7.186 1.00 93.56 237 LYS A C 1
ATOM 1846 O O . LYS A 1 237 ? 3.277 1.763 6.112 1.00 93.56 237 LYS A O 1
ATOM 1851 N N . PRO A 1 238 ? 3.378 1.966 8.346 1.00 94.44 238 PRO A N 1
ATOM 1852 C CA . PRO A 1 238 ? 2.859 1.807 9.706 1.00 94.44 238 PRO A CA 1
ATOM 1853 C C . PRO A 1 238 ? 2.439 3.113 10.412 1.00 94.44 238 PRO A C 1
ATOM 1855 O O . PRO A 1 238 ? 2.361 3.119 11.635 1.00 94.44 238 PRO A O 1
ATOM 1858 N N . SER A 1 239 ? 2.198 4.216 9.698 1.00 96.81 239 SER A N 1
ATOM 1859 C CA . SER A 1 239 ? 1.724 5.457 10.322 1.00 96.81 239 SER A CA 1
ATOM 1860 C C . SER A 1 239 ? 0.393 5.244 11.062 1.00 96.81 239 SER A C 1
ATOM 1862 O O . SER A 1 239 ? -0.533 4.657 10.485 1.00 96.81 239 SER A O 1
ATOM 1864 N N . PRO A 1 240 ? 0.242 5.743 12.306 1.00 97.94 240 PRO A N 1
ATOM 1865 C CA . PRO A 1 240 ? -1.025 5.666 13.031 1.00 97.94 240 PRO A CA 1
ATOM 1866 C C . PRO A 1 240 ? -2.145 6.461 12.345 1.00 97.94 240 PRO A C 1
ATOM 1868 O O . PRO A 1 240 ? -3.313 6.139 12.545 1.00 97.94 240 PRO A O 1
ATOM 1871 N N . VAL A 1 241 ? -1.815 7.444 11.493 1.00 98.31 241 VAL A N 1
ATOM 1872 C CA . VAL A 1 241 ? -2.803 8.202 10.699 1.00 98.31 241 VAL A CA 1
ATOM 1873 C C . VAL A 1 241 ? -3.639 7.264 9.829 1.00 98.31 241 VAL A C 1
ATOM 1875 O O . VAL A 1 241 ? -4.856 7.419 9.757 1.00 98.31 241 VAL A O 1
ATOM 1878 N N . HIS A 1 242 ? -3.017 6.242 9.234 1.00 98.56 242 HIS A N 1
ATOM 1879 C CA . HIS A 1 242 ? -3.732 5.249 8.437 1.00 98.56 242 HIS A CA 1
ATOM 1880 C C . HIS A 1 242 ? -4.798 4.522 9.253 1.00 98.56 242 HIS A C 1
ATOM 1882 O O . HIS A 1 242 ? -5.969 4.474 8.877 1.00 98.56 242 HIS A O 1
ATOM 1888 N N . ALA A 1 243 ? -4.390 3.985 10.401 1.00 98.62 243 ALA A N 1
ATOM 1889 C CA . ALA A 1 243 ? -5.279 3.236 11.270 1.00 98.62 243 ALA A CA 1
ATOM 1890 C C . ALA A 1 243 ? -6.391 4.128 11.842 1.00 98.62 243 ALA A C 1
ATOM 1892 O O . ALA A 1 243 ? -7.546 3.719 11.839 1.00 98.62 243 ALA A O 1
ATOM 1893 N N . LEU A 1 244 ? -6.078 5.360 12.259 1.00 98.75 244 LEU A N 1
ATOM 1894 C CA . LEU A 1 244 ? -7.073 6.329 12.730 1.00 98.75 244 LEU A CA 1
ATOM 1895 C C . LEU A 1 244 ? -8.126 6.645 11.659 1.00 98.75 244 LEU A C 1
ATOM 1897 O O . LEU A 1 244 ? -9.318 6.633 11.961 1.00 98.75 244 LEU A O 1
ATOM 1901 N N . ALA A 1 245 ? -7.713 6.866 10.409 1.00 98.75 245 ALA A N 1
ATOM 1902 C CA . ALA A 1 245 ? -8.651 7.114 9.316 1.00 98.75 245 ALA A CA 1
ATOM 1903 C C . ALA A 1 245 ? -9.562 5.898 9.072 1.00 98.75 245 ALA A C 1
ATOM 1905 O O . ALA A 1 245 ? -10.773 6.051 8.919 1.00 98.75 245 ALA A O 1
ATOM 1906 N N . ALA A 1 246 ? -9.002 4.686 9.105 1.00 98.75 246 ALA A N 1
ATOM 1907 C CA . ALA A 1 246 ? -9.774 3.456 8.946 1.00 98.75 246 ALA A CA 1
ATOM 1908 C C . ALA A 1 246 ? -10.749 3.212 10.113 1.00 98.75 246 ALA A C 1
ATOM 1910 O O . ALA A 1 246 ? -11.875 2.785 9.880 1.00 98.75 246 ALA A O 1
ATOM 1911 N N . ILE A 1 247 ? -10.363 3.543 11.351 1.00 98.75 247 ILE A N 1
ATOM 1912 C CA . ILE A 1 247 ? -11.233 3.498 12.541 1.00 98.75 247 ILE A CA 1
ATOM 1913 C C . ILE A 1 247 ? -12.420 4.455 12.377 1.00 98.75 247 ILE A C 1
ATOM 1915 O O . ILE A 1 247 ? -13.559 4.055 12.618 1.00 98.75 247 ILE A O 1
ATOM 1919 N N . GLY A 1 248 ? -12.172 5.699 11.952 1.00 98.31 248 GLY A N 1
ATOM 1920 C CA . GLY A 1 248 ? -13.233 6.678 11.695 1.00 98.31 248 GLY A CA 1
ATOM 1921 C C . GLY A 1 248 ? -14.212 6.200 10.619 1.00 98.31 248 GLY A C 1
ATOM 1922 O O . GLY A 1 248 ? -15.426 6.244 10.812 1.00 98.31 248 GLY A O 1
ATOM 1923 N N . ALA A 1 249 ? -13.697 5.646 9.521 1.00 98.62 249 ALA A N 1
ATOM 1924 C CA . ALA A 1 249 ? -14.543 5.127 8.451 1.00 98.62 249 ALA A CA 1
ATOM 1925 C C . ALA A 1 249 ? -15.331 3.877 8.890 1.00 98.62 249 ALA A C 1
ATOM 1927 O O . ALA A 1 249 ? -16.504 3.726 8.550 1.00 98.62 249 ALA A O 1
ATOM 1928 N N . ALA A 1 250 ? -14.723 3.001 9.697 1.00 98.56 250 ALA A N 1
ATOM 1929 C CA . ALA A 1 250 ? -15.349 1.778 10.194 1.00 98.56 250 ALA A CA 1
ATOM 1930 C C . ALA A 1 250 ? -16.609 2.043 11.034 1.00 98.56 250 ALA A C 1
ATOM 1932 O O . ALA A 1 250 ? -17.547 1.254 10.981 1.00 98.56 250 ALA A O 1
ATOM 1933 N N . ILE A 1 251 ? -16.676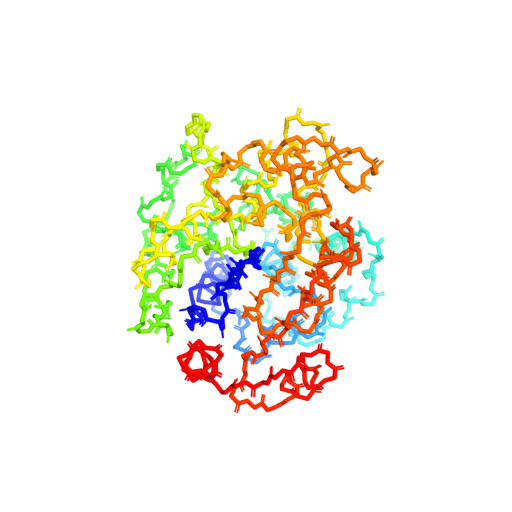 3.158 11.770 1.00 97.06 251 ILE A N 1
ATOM 1934 C CA . ILE A 1 251 ? -17.874 3.536 12.545 1.00 97.06 251 ILE A CA 1
ATOM 1935 C C . ILE A 1 251 ? -18.965 4.216 11.696 1.00 97.06 251 ILE A C 1
ATOM 1937 O O . ILE A 1 251 ? -19.954 4.707 12.240 1.00 97.06 251 ILE A O 1
ATOM 1941 N N . GLY A 1 252 ? -18.802 4.242 10.369 1.00 96.44 252 GLY A N 1
ATOM 1942 C CA . GLY A 1 252 ? -19.783 4.765 9.418 1.00 96.44 252 GLY A CA 1
ATOM 1943 C C . GLY A 1 252 ? -19.651 6.256 9.107 1.00 96.44 252 GLY A C 1
ATOM 1944 O O . GLY A 1 252 ? -20.550 6.814 8.478 1.00 96.44 252 GLY A O 1
ATOM 1945 N N . ALA A 1 253 ? -18.567 6.909 9.535 1.00 97.31 253 ALA A N 1
ATOM 1946 C CA . ALA A 1 253 ? -18.278 8.274 9.110 1.00 97.31 253 ALA A CA 1
ATOM 1947 C C . ALA A 1 253 ? -17.806 8.315 7.649 1.00 97.31 253 ALA A C 1
ATOM 1949 O O . ALA A 1 253 ? -17.401 7.299 7.078 1.00 97.31 253 ALA A O 1
ATOM 1950 N N . SER A 1 254 ? -17.839 9.502 7.042 1.00 97.62 254 SER A N 1
ATOM 1951 C CA . SER A 1 254 ? -17.317 9.679 5.687 1.00 97.62 254 SER A CA 1
ATOM 1952 C C . SER A 1 254 ? -15.804 9.414 5.642 1.00 97.62 254 SER A C 1
ATOM 1954 O O . SER A 1 254 ? -15.076 9.666 6.612 1.00 97.62 254 SER A O 1
ATOM 1956 N N . GLU A 1 255 ? -15.311 8.880 4.522 1.00 98.44 255 GLU A N 1
ATOM 1957 C CA . GLU A 1 255 ? -13.887 8.567 4.371 1.00 98.44 255 GLU A CA 1
ATOM 1958 C C . GLU A 1 255 ? -13.063 9.865 4.369 1.00 98.44 255 GLU A C 1
ATOM 1960 O O . GLU A 1 255 ? -12.013 9.934 5.011 1.00 98.44 255 GLU A O 1
ATOM 1965 N N . SER A 1 256 ? -13.564 10.928 3.727 1.00 98.31 256 SER A N 1
ATOM 1966 C CA . SER A 1 256 ? -12.863 12.214 3.657 1.00 98.31 256 SER A CA 1
ATOM 1967 C C . SER A 1 256 ? -12.751 12.934 5.010 1.00 98.31 256 SER A C 1
ATOM 1969 O O . SER A 1 256 ? -11.681 13.468 5.323 1.00 98.31 256 SER A O 1
ATOM 1971 N N . GLU A 1 257 ? -13.797 12.921 5.848 1.00 98.38 257 GLU A N 1
ATOM 1972 C CA . GLU A 1 257 ? -13.732 13.482 7.207 1.00 98.38 257 GLU A CA 1
ATOM 1973 C C . GLU A 1 257 ? -12.827 12.639 8.102 1.00 98.38 257 GLU A C 1
ATOM 1975 O O . GLU A 1 257 ? -12.016 13.192 8.845 1.00 98.38 257 GLU A O 1
ATOM 1980 N N . SER A 1 258 ? -12.893 11.310 7.981 1.00 98.69 258 SER A N 1
ATOM 1981 C CA . SER A 1 258 ? -12.038 10.396 8.747 1.00 98.69 258 SER A CA 1
ATOM 1982 C C . SER A 1 258 ? -10.552 10.625 8.461 1.00 98.69 258 SER A C 1
ATOM 1984 O O . SER A 1 258 ? -9.746 10.656 9.390 1.00 98.69 258 SER A O 1
ATOM 1986 N N . LEU A 1 259 ? -10.183 10.859 7.196 1.00 98.62 259 LEU A N 1
ATOM 1987 C CA . LEU A 1 259 ? -8.813 11.199 6.796 1.00 98.62 259 LEU A CA 1
ATOM 1988 C C . LEU A 1 259 ? -8.340 12.523 7.405 1.00 98.62 259 LEU A C 1
ATOM 1990 O O . LEU A 1 259 ? -7.243 12.590 7.958 1.00 98.62 259 LEU A O 1
ATOM 1994 N N . ARG A 1 260 ? -9.168 13.574 7.336 1.00 98.50 260 ARG A N 1
ATOM 1995 C CA . ARG A 1 260 ? -8.833 14.885 7.920 1.00 98.50 260 ARG A CA 1
ATOM 1996 C C . ARG A 1 260 ? -8.713 14.815 9.438 1.00 98.50 260 ARG A C 1
ATOM 1998 O O . ARG A 1 260 ? -7.784 15.387 9.999 1.00 98.50 260 ARG A O 1
ATOM 2005 N N . ALA A 1 261 ? -9.627 14.105 10.095 1.00 98.56 261 ALA A N 1
ATOM 2006 C CA . ALA A 1 261 ? -9.600 13.921 11.539 1.00 98.56 261 ALA A CA 1
ATOM 2007 C C . ALA A 1 261 ? -8.367 13.131 11.989 1.00 98.56 261 ALA A C 1
ATOM 2009 O O . ALA A 1 261 ? -7.753 13.485 12.992 1.00 98.56 261 ALA A O 1
ATOM 2010 N N . ALA A 1 262 ? -7.978 12.092 11.245 1.00 98.44 262 ALA A N 1
ATOM 2011 C CA . ALA A 1 262 ? -6.785 11.303 11.537 1.00 98.44 262 ALA A CA 1
ATOM 2012 C C . ALA A 1 262 ? -5.496 12.126 11.422 1.00 98.44 262 ALA A C 1
ATOM 2014 O O . ALA A 1 262 ? -4.596 12.001 12.253 1.00 98.44 262 ALA A O 1
ATOM 2015 N N . GLU A 1 263 ? -5.422 12.988 10.411 1.00 97.88 263 GLU A N 1
ATOM 2016 C CA . GLU A 1 263 ? -4.292 13.889 10.206 1.00 97.88 263 GLU A CA 1
ATOM 2017 C C . GLU A 1 263 ? -4.190 14.944 11.312 1.00 97.88 263 GLU A C 1
ATOM 2019 O O . GLU A 1 263 ? -3.124 15.109 11.909 1.00 97.88 263 GLU A O 1
ATOM 2024 N N . ALA A 1 264 ? -5.317 15.573 11.662 1.00 97.88 264 ALA A N 1
ATOM 2025 C CA . ALA A 1 264 ? -5.398 16.501 12.784 1.00 97.88 264 ALA A CA 1
ATOM 2026 C C . ALA A 1 264 ?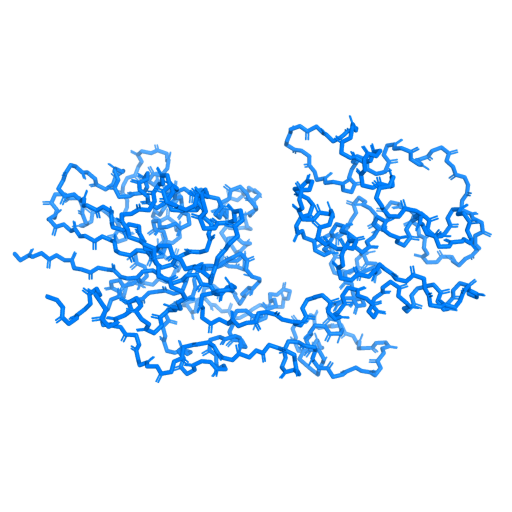 -4.989 15.818 14.102 1.00 97.88 264 ALA A C 1
ATOM 2028 O O . ALA A 1 264 ? -4.190 16.366 14.866 1.00 97.88 264 ALA A O 1
ATOM 2029 N N . ALA A 1 265 ? -5.450 14.583 14.340 1.00 97.50 265 ALA A N 1
ATOM 2030 C CA . ALA A 1 265 ? -5.142 13.832 15.556 1.00 97.50 265 ALA A CA 1
ATOM 2031 C C . ALA A 1 265 ? -3.638 13.555 15.704 1.00 97.50 265 ALA A C 1
ATOM 2033 O O . ALA A 1 265 ? -3.108 13.638 16.814 1.00 97.50 265 ALA A O 1
ATOM 2034 N N . ALA A 1 266 ? -2.918 13.320 14.601 1.00 94.25 266 ALA A N 1
ATOM 2035 C CA . ALA A 1 266 ? -1.458 13.194 14.619 1.00 94.25 266 ALA A CA 1
ATOM 2036 C C . ALA A 1 266 ? -0.734 14.501 14.990 1.00 94.25 266 ALA A C 1
ATOM 2038 O O . ALA A 1 266 ? 0.404 14.467 15.458 1.00 94.25 266 ALA A O 1
ATOM 2039 N N . ARG A 1 267 ? -1.402 15.651 14.846 1.00 94.44 267 ARG A N 1
ATOM 2040 C CA . ARG A 1 267 ? -0.948 16.967 15.326 1.00 94.44 267 ARG A CA 1
ATOM 2041 C C . ARG A 1 267 ? -1.502 17.320 16.710 1.00 94.44 267 ARG A C 1
ATOM 2043 O O . ARG A 1 267 ? -1.346 18.450 17.162 1.00 94.44 267 ARG A O 1
ATOM 2050 N N . ASN A 1 268 ? -2.111 16.350 17.396 1.00 94.62 268 ASN A N 1
ATOM 2051 C CA . ASN A 1 268 ? -2.776 16.512 18.687 1.00 94.62 268 ASN A CA 1
ATOM 2052 C C . ASN A 1 268 ? -3.989 17.470 18.651 1.00 94.62 268 ASN A C 1
ATOM 2054 O O . ASN A 1 268 ? -4.369 18.045 19.673 1.00 94.62 268 ASN A O 1
ATOM 2058 N N . GLU A 1 269 ? -4.618 17.612 17.483 1.00 97.31 269 GLU A N 1
ATOM 2059 C CA . GLU A 1 269 ? -5.884 18.315 17.277 1.00 97.31 269 GLU A CA 1
ATOM 2060 C C . GLU A 1 269 ? -7.001 17.291 17.030 1.00 97.31 269 GLU A C 1
ATOM 2062 O O . GLU A 1 269 ? -6.867 16.396 16.207 1.00 97.31 269 GLU A O 1
ATOM 2067 N N . TRP A 1 270 ? -8.124 17.389 17.739 1.00 97.62 270 TRP A N 1
ATOM 2068 C CA . TRP A 1 270 ? -9.175 16.368 17.676 1.00 97.62 270 TRP A CA 1
ATOM 2069 C C . TRP A 1 270 ? -10.422 16.913 16.992 1.00 97.62 270 TRP A C 1
ATOM 2071 O O . TRP A 1 270 ? -11.087 17.793 17.534 1.00 97.62 270 TRP A O 1
ATOM 2081 N N . LEU A 1 271 ? -10.731 16.362 15.818 1.00 98.06 271 LEU A N 1
ATOM 2082 C CA . LEU A 1 271 ? -11.912 16.681 15.017 1.00 98.06 271 LEU A CA 1
ATOM 2083 C C . LEU A 1 271 ? -12.837 15.464 14.922 1.00 98.06 271 LEU A C 1
ATOM 2085 O O . LEU A 1 271 ? -12.384 14.319 15.033 1.00 98.06 271 LEU A O 1
ATOM 2089 N N . SER A 1 272 ? -14.125 15.700 14.682 1.00 97.00 272 SER A N 1
ATOM 2090 C CA . SER A 1 272 ? -15.062 14.640 14.302 1.00 97.00 272 SER A CA 1
ATOM 2091 C C . SER A 1 272 ? -14.589 13.929 13.025 1.00 97.00 272 SER A C 1
ATOM 2093 O O . SER A 1 272 ? -14.062 14.599 12.135 1.00 97.00 272 SER A O 1
ATOM 2095 N N . PRO A 1 273 ? -14.755 12.598 12.898 1.00 97.06 273 PRO A N 1
ATOM 2096 C CA . PRO A 1 273 ? -15.468 11.695 13.811 1.00 97.06 273 PRO A CA 1
ATOM 2097 C C . PRO A 1 273 ? -14.607 11.111 14.955 1.00 97.06 273 PRO A C 1
ATOM 2099 O O . PRO A 1 273 ? -15.089 10.334 15.779 1.00 97.06 273 PRO A O 1
ATOM 2102 N N . LEU A 1 274 ? -13.300 11.399 14.990 1.00 98.25 274 LEU A N 1
ATOM 2103 C CA . LEU A 1 274 ? -12.389 10.795 15.974 1.00 98.25 274 LEU A CA 1
ATOM 2104 C C . LEU A 1 274 ? -12.487 11.454 17.349 1.00 98.25 274 LEU A C 1
ATOM 2106 O O . LEU A 1 274 ? -12.185 10.823 18.363 1.00 98.25 274 LEU A O 1
ATOM 2110 N N . GLN A 1 275 ? -12.923 12.712 17.402 1.00 97.75 275 GLN A N 1
ATOM 2111 C CA . GLN A 1 275 ? -13.167 13.419 18.651 1.00 97.75 275 GLN A CA 1
ATOM 2112 C C . GLN A 1 275 ? -14.220 12.704 19.509 1.00 97.75 275 GLN A C 1
ATOM 2114 O O . GLN A 1 275 ? -14.043 12.603 20.720 1.00 97.75 275 GLN A O 1
ATOM 2119 N N . GLU A 1 276 ? -15.276 12.157 18.905 1.00 95.81 276 GLU A N 1
ATOM 2120 C CA . GLU A 1 276 ? -16.355 11.448 19.600 1.00 95.81 276 GLU A CA 1
ATOM 2121 C C . GLU A 1 276 ? -15.901 10.110 20.192 1.00 95.81 276 GLU A C 1
ATOM 2123 O O . GLU A 1 276 ? -16.512 9.607 21.134 1.00 95.81 276 GLU A O 1
ATOM 2128 N N . LEU A 1 277 ? -14.815 9.537 19.669 1.00 96.44 277 LEU A N 1
ATOM 2129 C CA . LEU A 1 277 ? -14.224 8.304 20.185 1.00 96.44 277 LEU A CA 1
ATOM 2130 C C . LEU A 1 277 ? -13.382 8.535 21.447 1.00 96.44 277 LEU A C 1
ATOM 2132 O O . LEU A 1 277 ? -13.082 7.587 22.185 1.00 96.44 277 LEU A O 1
ATOM 2136 N N . ARG A 1 278 ? -13.019 9.789 21.740 1.00 93.75 278 ARG A N 1
ATOM 2137 C CA . ARG A 1 278 ? -12.272 10.152 22.947 1.00 93.75 278 ARG A CA 1
ATOM 2138 C C . ARG A 1 278 ? -13.141 9.920 24.183 1.00 93.75 278 ARG A C 1
ATOM 2140 O O . ARG A 1 278 ? -14.244 10.441 24.303 1.00 93.75 278 ARG A O 1
ATOM 2147 N N . GLY A 1 279 ? -12.623 9.147 25.134 1.00 90.38 279 GLY A N 1
ATOM 2148 C CA . GLY A 1 279 ? -13.343 8.801 26.367 1.00 90.38 279 GLY A CA 1
ATOM 2149 C C . GLY A 1 279 ? -14.346 7.650 26.219 1.00 90.38 279 GLY A C 1
ATOM 2150 O O . GLY A 1 279 ? -14.876 7.183 27.226 1.00 90.38 279 GLY A O 1
ATOM 2151 N N . VAL A 1 280 ? -14.558 7.138 25.003 1.00 95.62 280 VAL A N 1
ATOM 2152 C CA . VAL A 1 280 ? -15.280 5.883 24.774 1.00 95.62 280 VAL A CA 1
ATOM 2153 C C . VAL A 1 280 ? -14.377 4.708 25.147 1.00 95.62 280 VAL A C 1
ATOM 2155 O O . VAL A 1 280 ? -13.164 4.751 24.952 1.00 95.62 280 VAL A O 1
ATOM 2158 N N . LYS A 1 281 ? -14.974 3.642 25.687 1.00 97.62 281 LYS A N 1
ATOM 2159 C CA . LYS A 1 281 ? -14.292 2.357 25.835 1.00 97.62 281 LYS A CA 1
ATOM 2160 C C . LYS A 1 281 ? -14.387 1.594 24.518 1.00 97.62 281 LYS A C 1
ATOM 2162 O O . LYS A 1 281 ? -15.492 1.215 24.122 1.00 97.62 281 LYS A O 1
ATOM 2167 N N . GLY A 1 282 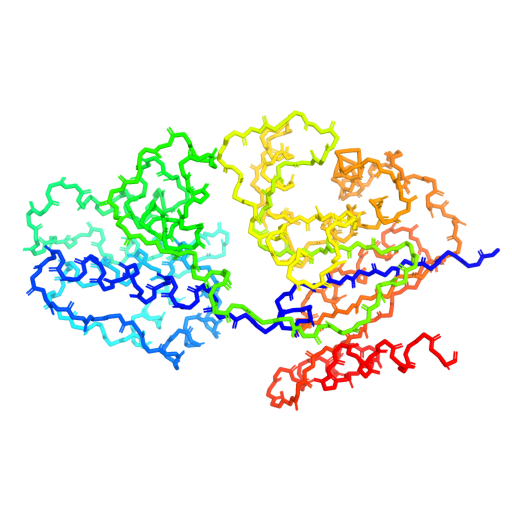? -13.253 1.369 23.867 1.00 97.62 282 GLY A N 1
ATOM 2168 C CA . GLY A 1 282 ? -13.198 0.769 22.537 1.00 97.62 282 GLY A CA 1
ATOM 2169 C C . GLY A 1 282 ? -12.116 -0.293 22.400 1.00 97.62 282 GLY A C 1
ATOM 2170 O O . GLY A 1 282 ? -11.188 -0.376 23.205 1.00 97.62 282 GLY A O 1
ATOM 2171 N N . ARG A 1 283 ? -12.248 -1.125 21.373 1.00 98.00 283 ARG A N 1
ATOM 2172 C CA . ARG A 1 283 ? -11.270 -2.141 21.000 1.00 98.00 283 ARG A CA 1
ATOM 2173 C C . ARG A 1 283 ? -11.138 -2.170 19.485 1.00 98.00 283 ARG A C 1
ATOM 2175 O O . ARG A 1 283 ? -12.128 -2.318 18.773 1.00 98.00 283 ARG A O 1
ATOM 2182 N N . VAL A 1 284 ? -9.904 -2.054 19.008 1.00 98.31 284 VAL A N 1
ATOM 2183 C CA . VAL A 1 284 ? -9.554 -2.226 17.597 1.00 98.31 284 VAL A CA 1
ATOM 2184 C C . VAL A 1 284 ? -8.876 -3.577 17.445 1.00 98.31 284 VAL A C 1
ATOM 2186 O O . VAL A 1 284 ? -7.815 -3.811 18.021 1.00 98.31 284 VAL A O 1
ATOM 2189 N N . THR A 1 285 ? -9.487 -4.467 16.673 1.00 98.38 285 THR A N 1
ATOM 2190 C CA . THR A 1 285 ? -8.876 -5.735 16.270 1.00 98.38 285 THR A CA 1
ATOM 2191 C C . THR A 1 285 ? -8.338 -5.573 14.859 1.00 98.38 285 THR A C 1
ATOM 2193 O O . THR A 1 285 ? -9.096 -5.238 13.952 1.00 98.38 285 THR A O 1
ATOM 2196 N N . VAL A 1 286 ? -7.040 -5.788 14.660 1.00 98.56 286 VAL A N 1
ATOM 2197 C CA . VAL A 1 286 ? -6.418 -5.683 13.335 1.00 98.56 286 VAL A CA 1
ATOM 2198 C C . VAL A 1 286 ? -5.896 -7.029 12.863 1.00 98.56 286 VAL A C 1
ATOM 2200 O O . VAL A 1 286 ? -5.095 -7.655 13.553 1.00 98.56 286 VAL A O 1
ATOM 2203 N N . PHE A 1 287 ? -6.343 -7.450 11.683 1.00 98.38 287 PHE A N 1
ATOM 2204 C CA . PHE A 1 287 ? -5.852 -8.627 10.975 1.00 98.38 287 PHE A CA 1
ATOM 2205 C C . PHE A 1 287 ? -4.780 -8.185 9.990 1.00 98.38 287 PHE A C 1
ATOM 2207 O O . PHE A 1 287 ? -5.080 -7.473 9.030 1.00 98.38 287 PHE A O 1
ATOM 2214 N N . GLU A 1 288 ? -3.535 -8.575 10.256 1.00 97.69 288 GLU A N 1
ATOM 2215 C CA . GLU A 1 288 ? -2.394 -8.055 9.513 1.00 97.69 288 GLU A CA 1
ATOM 2216 C C . GLU A 1 288 ? -1.244 -9.061 9.392 1.00 97.69 288 GLU A C 1
ATOM 2218 O O . GLU A 1 288 ? -0.987 -9.875 10.280 1.00 97.69 288 GLU A O 1
ATOM 2223 N N . ASP A 1 289 ? -0.528 -8.998 8.276 1.00 95.88 289 ASP A N 1
ATOM 2224 C CA . ASP A 1 289 ? 0.608 -9.859 7.955 1.00 95.88 289 ASP A CA 1
ATOM 2225 C C . ASP A 1 289 ? 1.966 -9.230 8.363 1.00 95.88 289 ASP A C 1
ATOM 2227 O O . ASP A 1 289 ? 3.001 -9.901 8.419 1.00 95.88 289 ASP A O 1
ATOM 2231 N N . SER A 1 290 ? 1.963 -7.942 8.710 1.00 94.19 290 SER A N 1
ATOM 2232 C CA . SER A 1 290 ? 3.136 -7.129 9.028 1.00 94.19 290 SER A CA 1
ATOM 2233 C C . SER A 1 290 ? 3.188 -6.709 10.497 1.00 94.19 290 SER A C 1
ATOM 2235 O O . SER A 1 290 ? 2.370 -5.936 11.002 1.00 94.19 290 SER A O 1
ATOM 2237 N N . ALA A 1 291 ? 4.259 -7.123 11.179 1.00 94.44 291 ALA A N 1
ATOM 2238 C CA . ALA A 1 291 ? 4.531 -6.736 12.562 1.00 94.44 291 ALA A CA 1
ATOM 2239 C C . ALA A 1 291 ? 4.587 -5.206 12.758 1.00 94.44 291 ALA A C 1
ATOM 2241 O O . ALA A 1 291 ? 4.097 -4.685 13.759 1.00 94.44 291 ALA A O 1
ATOM 2242 N N . ARG A 1 292 ? 5.158 -4.469 11.793 1.00 93.94 292 ARG A N 1
ATOM 2243 C CA . ARG A 1 292 ? 5.277 -3.002 11.870 1.00 93.94 292 ARG A CA 1
ATOM 2244 C C . ARG A 1 292 ? 3.914 -2.322 11.803 1.00 93.94 292 ARG A C 1
ATOM 2246 O O . ARG A 1 292 ? 3.678 -1.368 12.537 1.00 93.94 292 ARG A O 1
ATOM 2253 N N . SER A 1 293 ? 3.024 -2.817 10.954 1.00 95.06 293 SER A N 1
ATOM 2254 C CA . SER A 1 293 ? 1.682 -2.263 10.803 1.00 95.06 293 SER A CA 1
ATOM 2255 C C . SER A 1 293 ? 0.831 -2.465 12.061 1.00 95.06 293 SER A C 1
ATOM 2257 O O . SER A 1 293 ? 0.166 -1.528 12.491 1.00 95.06 293 SER A O 1
ATOM 2259 N N . ILE A 1 294 ? 0.923 -3.633 12.717 1.00 98.06 294 ILE A N 1
ATOM 2260 C CA . ILE A 1 294 ? 0.249 -3.885 14.007 1.00 98.06 294 ILE A CA 1
ATOM 2261 C C . ILE A 1 294 ? 0.693 -2.866 15.067 1.00 98.06 294 ILE A C 1
ATOM 2263 O O . ILE A 1 294 ? -0.130 -2.361 15.832 1.00 98.06 294 ILE A O 1
ATOM 2267 N N . VAL A 1 295 ? 1.989 -2.535 15.113 1.00 97.31 295 VAL A N 1
ATOM 2268 C CA . VAL A 1 295 ? 2.507 -1.497 16.020 1.00 97.31 295 VAL A CA 1
ATOM 2269 C C . VAL A 1 295 ? 1.876 -0.135 15.715 1.00 97.31 295 VAL A C 1
ATOM 2271 O O . VAL A 1 295 ? 1.438 0.530 16.650 1.00 97.31 295 VAL A O 1
ATOM 2274 N N . GLY A 1 296 ? 1.746 0.237 14.438 1.00 97.50 296 GLY A N 1
ATOM 2275 C CA . GLY A 1 296 ? 1.074 1.474 14.022 1.00 97.50 296 GLY A CA 1
ATOM 2276 C C . GLY A 1 296 ? -0.391 1.558 14.460 1.00 97.50 296 GLY A C 1
ATOM 2277 O O . GLY A 1 296 ? -0.844 2.589 14.952 1.00 97.50 296 GLY A O 1
ATOM 2278 N N . VAL A 1 297 ? -1.137 0.452 14.371 1.00 98.44 297 VAL A N 1
ATOM 2279 C CA . VAL A 1 297 ? -2.532 0.398 14.849 1.00 98.44 297 VAL A CA 1
ATOM 2280 C C . VAL A 1 297 ? -2.604 0.502 16.372 1.00 98.44 297 VAL A C 1
ATOM 2282 O O . VAL A 1 297 ? -3.497 1.149 16.916 1.00 98.44 297 VAL A O 1
ATOM 2285 N N . ARG A 1 298 ? -1.652 -0.104 17.088 1.00 98.25 298 ARG A N 1
ATOM 2286 C CA . ARG A 1 298 ? -1.559 0.029 18.548 1.00 98.25 298 ARG A CA 1
ATOM 2287 C C . ARG A 1 298 ? -1.264 1.467 18.971 1.00 98.25 298 ARG A C 1
ATOM 2289 O O . ARG A 1 298 ? -1.848 1.937 19.944 1.00 98.25 298 ARG A O 1
ATOM 2296 N N . GLU A 1 299 ? -0.407 2.165 18.233 1.00 98.06 299 GLU A N 1
ATOM 2297 C CA . GLU A 1 299 ? -0.163 3.594 18.433 1.00 98.06 299 GLU A CA 1
ATOM 2298 C C . GLU A 1 299 ? -1.437 4.414 18.182 1.00 98.06 299 GLU A C 1
ATOM 2300 O O . GLU A 1 299 ? -1.809 5.222 19.029 1.00 98.06 299 GLU A O 1
ATOM 2305 N N . ALA A 1 300 ? -2.178 4.136 17.104 1.00 98.19 300 ALA A N 1
ATOM 2306 C CA . ALA A 1 300 ? -3.470 4.772 16.838 1.00 98.19 300 ALA A CA 1
ATOM 2307 C C . ALA A 1 300 ? -4.487 4.565 17.976 1.00 98.19 300 ALA A C 1
ATOM 2309 O O . ALA A 1 300 ? -5.096 5.529 18.438 1.00 98.19 300 ALA A O 1
ATOM 2310 N N . ALA A 1 301 ? -4.633 3.337 18.486 1.00 97.88 301 ALA A N 1
ATOM 2311 C CA . ALA A 1 301 ? -5.492 3.062 19.639 1.00 97.88 301 ALA A CA 1
ATOM 2312 C C . ALA A 1 301 ? -5.035 3.839 20.887 1.00 97.88 301 ALA A C 1
ATOM 2314 O O . ALA A 1 301 ? -5.852 4.454 21.568 1.00 97.88 301 ALA A O 1
ATOM 2315 N N . SER A 1 302 ? -3.724 3.897 21.145 1.00 97.00 302 SER A N 1
ATOM 2316 C CA . SER A 1 302 ? -3.172 4.689 22.250 1.00 97.00 302 SER A CA 1
ATOM 2317 C C . SER A 1 302 ? -3.451 6.188 22.101 1.00 97.00 302 SER A C 1
ATOM 2319 O O . SER A 1 302 ? -3.668 6.859 23.111 1.00 97.00 302 SER A O 1
ATOM 2321 N N . LEU A 1 303 ? -3.455 6.724 20.875 1.00 97.25 303 LEU A N 1
ATOM 2322 C CA . LEU A 1 303 ? -3.812 8.120 20.613 1.00 97.25 303 LEU A CA 1
ATOM 2323 C C . LEU A 1 303 ? -5.287 8.392 20.941 1.00 97.25 303 LEU A C 1
ATOM 2325 O O . LEU A 1 303 ? -5.593 9.457 21.476 1.00 97.25 303 LEU A O 1
ATOM 2329 N N . LEU A 1 304 ? -6.201 7.446 20.695 1.00 97.00 304 LEU A N 1
ATOM 2330 C CA . LEU A 1 304 ? -7.619 7.576 21.075 1.00 97.00 304 LEU A CA 1
ATOM 2331 C C . LEU A 1 304 ? -7.827 7.619 22.602 1.00 97.00 304 LEU A C 1
ATOM 2333 O O . LEU A 1 304 ? -8.774 8.249 23.080 1.00 97.00 304 LEU A O 1
ATOM 2337 N N . GLY A 1 305 ? -6.919 7.022 23.377 1.00 95.75 305 GLY A N 1
ATOM 2338 C CA . GLY A 1 305 ? -6.824 7.178 24.830 1.00 95.75 305 GLY A CA 1
ATOM 2339 C C . GLY A 1 305 ? -6.730 5.857 25.593 1.00 95.75 305 GLY A C 1
ATOM 2340 O O . GLY A 1 305 ? -6.844 4.779 25.028 1.00 95.75 305 GLY A O 1
ATOM 2341 N N . GLU A 1 306 ? -6.565 5.938 26.915 1.00 95.31 306 GLU A N 1
ATOM 2342 C CA . GLU A 1 306 ? -6.330 4.775 27.796 1.00 95.31 306 GLU A CA 1
ATOM 2343 C C . GLU A 1 306 ? -7.467 3.738 27.824 1.00 95.31 306 GLU A C 1
ATOM 2345 O O . GLU A 1 306 ? -7.254 2.587 28.194 1.00 95.31 306 GLU A O 1
ATOM 2350 N N . ASN A 1 307 ? -8.675 4.136 27.419 1.00 96.31 307 ASN A N 1
ATOM 2351 C CA . ASN A 1 307 ? -9.846 3.261 27.355 1.00 96.31 307 ASN A CA 1
ATOM 2352 C C . ASN A 1 307 ? -9.924 2.445 26.053 1.00 96.31 307 ASN A C 1
ATOM 2354 O O . ASN A 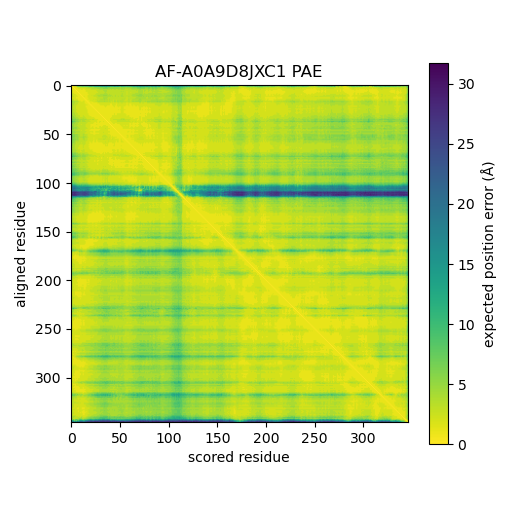1 307 ? -10.895 1.703 25.867 1.00 96.31 307 ASN A O 1
ATOM 2358 N N . TRP A 1 308 ? -8.941 2.597 25.161 1.00 98.00 308 TRP A N 1
ATOM 2359 C CA . TRP A 1 308 ? -8.849 1.882 23.896 1.00 98.00 308 TRP A CA 1
ATOM 2360 C C . TRP A 1 308 ? -7.812 0.763 23.948 1.00 98.00 308 TRP A C 1
ATOM 2362 O O . TRP A 1 308 ? -6.647 0.970 24.279 1.00 98.00 308 TRP A O 1
ATOM 2372 N N . GLU A 1 309 ? -8.244 -0.435 23.569 1.00 97.31 309 GLU A N 1
ATOM 2373 C CA . GLU A 1 309 ? -7.385 -1.604 23.402 1.00 97.31 309 GLU A CA 1
ATOM 2374 C C . GLU A 1 309 ? -7.077 -1.846 21.919 1.00 97.31 309 GLU A C 1
ATOM 2376 O O . GLU A 1 309 ? -7.931 -1.653 21.052 1.00 97.31 309 GLU A O 1
ATOM 2381 N N . CYS A 1 310 ? -5.869 -2.331 21.630 1.00 98.00 310 CYS A N 1
ATOM 2382 C CA . CYS A 1 310 ? -5.521 -2.891 20.328 1.00 98.00 310 CYS A CA 1
ATOM 2383 C C . CYS A 1 310 ? -5.227 -4.389 20.461 1.00 98.00 310 CYS A C 1
ATOM 2385 O O . CYS A 1 310 ? -4.297 -4.782 21.176 1.00 98.00 310 CYS A O 1
ATOM 2387 N N . VAL A 1 311 ? -5.991 -5.202 19.730 1.00 98.00 311 VAL A N 1
ATOM 2388 C CA . VAL A 1 311 ? -5.762 -6.639 19.559 1.00 98.00 311 VAL A CA 1
ATOM 2389 C C . VAL A 1 311 ? -5.138 -6.860 18.184 1.00 98.00 311 VAL A C 1
ATOM 2391 O O . VAL A 1 311 ? -5.805 -6.797 17.154 1.00 98.00 311 VAL A O 1
ATOM 2394 N N . GLY A 1 312 ? -3.830 -7.108 18.165 1.00 98.06 312 GLY A N 1
ATOM 2395 C CA . GLY A 1 312 ? -3.106 -7.459 16.949 1.00 98.06 312 GLY A CA 1
ATOM 2396 C C . GLY A 1 312 ? -3.269 -8.938 16.623 1.00 98.06 312 GLY A C 1
ATOM 2397 O O . GLY A 1 312 ? -2.867 -9.789 17.420 1.00 98.06 312 GLY A O 1
ATOM 2398 N N . VAL A 1 313 ? -3.804 -9.242 15.447 1.00 98.31 313 VAL A N 1
ATOM 2399 C CA . VAL A 1 313 ? -4.016 -10.600 14.947 1.00 98.31 313 VAL A CA 1
ATOM 2400 C C . VAL A 1 313 ? -3.126 -10.814 13.728 1.00 98.31 313 VAL A C 1
ATOM 2402 O O . VAL A 1 313 ? -3.383 -10.301 12.642 1.00 98.31 313 VAL A O 1
ATOM 2405 N N . GLY A 1 314 ? -2.039 -11.554 13.926 1.00 98.00 314 GLY A N 1
ATOM 2406 C CA . GLY A 1 314 ? -1.075 -11.851 12.875 1.00 98.00 314 GLY A CA 1
ATOM 2407 C C . GLY A 1 314 ? -1.578 -12.942 11.930 1.00 98.00 314 GLY A C 1
ATOM 2408 O O . GLY A 1 314 ? -1.976 -14.004 12.405 1.00 98.00 314 GLY A O 1
ATOM 2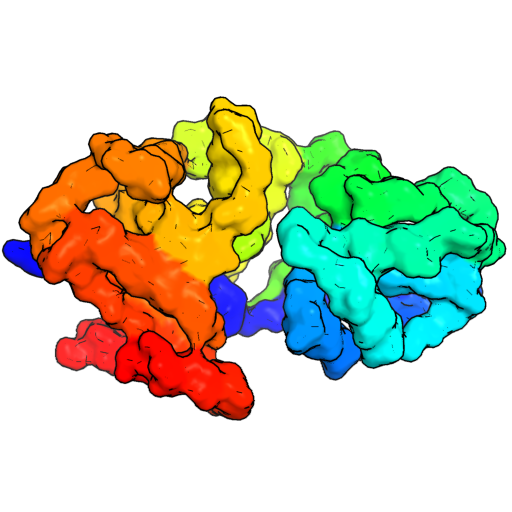409 N N . ILE A 1 315 ? -1.495 -12.734 10.616 1.00 98.00 315 ILE A N 1
ATOM 2410 C CA . ILE A 1 315 ? -1.795 -13.769 9.613 1.00 98.00 315 ILE A CA 1
ATOM 2411 C C . ILE A 1 315 ? -0.498 -14.244 8.959 1.00 98.00 315 ILE A C 1
ATOM 2413 O O . ILE A 1 315 ? 0.200 -13.481 8.291 1.00 98.00 315 ILE A O 1
ATOM 2417 N N . SER A 1 316 ? -0.141 -15.512 9.169 1.00 95.75 316 SER A N 1
ATOM 2418 C CA . SER A 1 316 ? 1.010 -16.125 8.504 1.00 95.75 316 SER A CA 1
ATOM 2419 C C . SER A 1 316 ? 0.979 -17.656 8.567 1.00 95.75 316 SER A C 1
ATOM 2421 O O . SER A 1 316 ? 0.920 -18.214 9.668 1.00 95.75 316 SER A O 1
ATOM 2423 N N . PRO A 1 317 ? 1.152 -18.365 7.432 1.00 91.31 317 PRO A N 1
ATOM 2424 C CA . PRO A 1 317 ? 1.245 -19.824 7.425 1.00 91.31 317 PRO A CA 1
ATOM 2425 C C . PRO A 1 317 ? 2.547 -20.347 8.064 1.00 91.31 317 PRO A C 1
ATOM 2427 O O . PRO A 1 317 ? 2.639 -21.536 8.366 1.00 91.31 317 PRO A O 1
ATOM 2430 N N . GLY A 1 318 ? 3.562 -19.496 8.288 1.00 91.06 318 GLY A N 1
ATOM 2431 C CA . GLY A 1 318 ? 4.823 -19.899 8.913 1.00 91.06 318 GLY A CA 1
ATOM 2432 C C . GLY A 1 318 ? 6.031 -19.014 8.583 1.00 91.06 318 GLY A C 1
ATOM 2433 O O . GLY A 1 318 ? 5.910 -17.871 8.144 1.00 91.06 318 GLY A O 1
ATOM 2434 N N . GLY A 1 319 ? 7.227 -19.560 8.822 1.00 88.50 319 GLY A N 1
ATOM 2435 C CA . GLY A 1 319 ? 8.501 -18.943 8.443 1.00 88.50 319 GLY A CA 1
ATOM 2436 C C . GLY A 1 319 ? 8.905 -17.700 9.257 1.00 88.50 319 GLY A C 1
ATOM 2437 O O . GLY A 1 319 ? 8.321 -17.410 10.305 1.00 88.50 319 GLY A O 1
ATOM 2438 N N . PRO A 1 320 ? 9.915 -16.942 8.784 1.00 85.56 320 PRO A N 1
ATOM 2439 C CA . PRO A 1 320 ? 10.442 -15.764 9.482 1.00 85.56 320 PRO A CA 1
ATOM 2440 C C . PRO A 1 320 ? 9.385 -14.694 9.786 1.00 85.56 320 PRO A C 1
ATOM 2442 O O . PRO A 1 320 ? 9.440 -14.047 10.831 1.00 85.56 320 PRO A O 1
ATOM 2445 N N . LYS A 1 321 ? 8.385 -14.545 8.907 1.00 85.38 321 LYS A N 1
ATOM 2446 C CA . LYS A 1 321 ? 7.272 -13.603 9.076 1.00 85.38 321 LYS A CA 1
ATOM 2447 C C . LYS A 1 321 ? 6.416 -13.936 10.298 1.00 85.38 321 LYS A C 1
ATOM 2449 O O . LYS A 1 321 ? 6.108 -13.045 11.085 1.00 85.38 321 LYS A O 1
ATOM 2454 N N . LYS A 1 322 ? 6.112 -15.223 10.519 1.00 92.00 322 LYS A N 1
ATOM 2455 C CA . LYS A 1 322 ? 5.409 -15.682 11.727 1.00 92.00 322 LYS A CA 1
ATOM 2456 C C . LYS A 1 322 ? 6.197 -15.338 12.995 1.00 92.00 322 LYS A C 1
ATOM 2458 O O . LYS A 1 322 ? 5.633 -14.754 13.911 1.00 92.00 322 LYS A O 1
ATOM 2463 N N . LEU A 1 323 ? 7.505 -15.606 13.008 1.00 92.19 323 LEU A N 1
ATOM 2464 C CA . LEU A 1 323 ? 8.373 -15.291 14.154 1.00 92.19 323 LEU A CA 1
ATOM 2465 C C . LEU A 1 323 ? 8.442 -13.785 14.454 1.00 92.19 323 LEU A C 1
ATOM 2467 O O . LEU A 1 323 ? 8.634 -13.386 15.602 1.00 92.19 323 LEU A O 1
ATOM 2471 N N . ALA A 1 324 ? 8.333 -12.932 13.432 1.00 92.56 324 ALA A N 1
ATOM 2472 C CA . ALA A 1 324 ? 8.250 -11.487 13.618 1.00 92.56 324 ALA A CA 1
ATOM 2473 C C . ALA A 1 324 ? 6.889 -11.065 14.197 1.00 92.56 324 ALA A C 1
ATOM 2475 O O . ALA A 1 324 ? 6.852 -10.240 15.109 1.00 92.56 324 ALA A O 1
ATOM 2476 N N . LEU A 1 325 ? 5.791 -11.650 13.706 1.00 95.75 325 LEU A N 1
ATOM 2477 C CA . LEU A 1 325 ? 4.436 -11.394 14.200 1.00 95.75 325 LEU A CA 1
ATOM 2478 C C . LEU A 1 325 ? 4.256 -11.835 15.656 1.00 95.75 325 LEU A C 1
ATOM 2480 O O . LEU A 1 325 ? 3.720 -11.067 16.445 1.00 95.75 325 LEU A O 1
ATOM 2484 N N . GLU A 1 326 ? 4.769 -13.003 16.048 1.00 96.56 326 GLU A N 1
ATOM 2485 C CA . GLU A 1 326 ? 4.673 -13.536 17.422 1.00 96.56 326 GLU A CA 1
ATOM 2486 C C . GLU A 1 326 ? 5.287 -12.613 18.489 1.00 96.56 326 GLU A C 1
ATOM 2488 O O . GLU A 1 326 ? 4.965 -12.728 19.668 1.00 96.56 326 GLU A O 1
ATOM 2493 N N . LYS A 1 327 ? 6.153 -11.672 18.095 1.00 96.44 327 LYS A N 1
ATOM 2494 C CA . LYS A 1 327 ? 6.744 -10.683 19.010 1.00 96.44 327 LYS A CA 1
ATOM 2495 C C . LYS A 1 327 ? 5.823 -9.505 19.321 1.00 96.44 327 LYS A C 1
ATOM 2497 O O . LYS A 1 327 ? 6.077 -8.797 20.291 1.00 96.44 327 LYS A O 1
ATOM 2502 N N . VAL A 1 328 ? 4.827 -9.232 18.475 1.00 96.31 328 VAL A N 1
ATOM 2503 C CA . VAL A 1 328 ? 4.025 -7.994 18.544 1.00 96.31 328 VAL A CA 1
ATOM 2504 C C . VAL A 1 328 ? 2.520 -8.214 18.466 1.00 96.31 328 VAL A C 1
ATOM 2506 O O . VAL A 1 328 ? 1.768 -7.354 18.928 1.00 96.31 328 VAL A O 1
ATOM 2509 N N . ALA A 1 329 ? 2.073 -9.304 17.850 1.00 97.38 329 ALA A N 1
ATOM 2510 C CA . ALA A 1 329 ? 0.675 -9.683 17.762 1.00 97.38 329 ALA A CA 1
ATOM 2511 C C . ALA A 1 329 ? 0.246 -10.356 19.068 1.00 97.38 329 ALA A C 1
ATOM 2513 O O . ALA A 1 329 ? 1.025 -11.055 19.712 1.00 97.38 329 ALA A O 1
ATOM 2514 N N . ASN A 1 330 ? -1.010 -10.159 19.448 1.00 97.75 330 ASN A N 1
ATOM 2515 C CA . ASN A 1 330 ? -1.613 -10.845 20.580 1.00 97.75 330 ASN A CA 1
ATOM 2516 C C . ASN A 1 330 ? -1.786 -12.337 20.262 1.00 97.75 330 ASN A C 1
ATOM 2518 O O . ASN A 1 330 ? -1.576 -13.183 21.129 1.00 97.75 330 ASN A O 1
ATOM 2522 N N . ARG A 1 331 ? -2.159 -12.652 19.015 1.00 97.31 331 ARG A N 1
ATOM 2523 C CA . ARG A 1 331 ? -2.357 -14.012 18.493 1.00 97.31 331 ARG A CA 1
ATOM 2524 C C . ARG A 1 331 ? -1.909 -14.078 17.034 1.00 97.31 331 ARG A C 1
ATOM 2526 O O . ARG A 1 331 ? -1.964 -13.072 16.329 1.00 97.31 331 ARG A O 1
ATOM 2533 N N . VAL A 1 332 ? -1.457 -15.248 16.581 1.00 97.81 332 VAL A N 1
ATOM 2534 C CA . VAL A 1 332 ? -1.050 -15.482 15.186 1.00 97.81 332 VAL A CA 1
ATOM 2535 C C . VAL A 1 332 ? -1.745 -16.727 14.653 1.00 97.81 332 VAL A C 1
ATOM 2537 O O . VAL A 1 332 ? -1.667 -17.790 15.269 1.00 97.81 332 VAL A O 1
ATOM 2540 N N . TYR A 1 333 ? -2.383 -16.595 13.494 1.00 97.44 333 TYR A N 1
ATOM 2541 C CA . TYR A 1 333 ? -3.136 -17.651 12.827 1.00 97.44 333 TYR A CA 1
ATOM 2542 C C . TYR A 1 333 ? -2.550 -17.955 11.443 1.00 97.44 333 TYR A C 1
ATOM 2544 O O . TYR A 1 333 ? -1.967 -17.070 10.808 1.00 97.44 333 TYR A O 1
ATOM 2552 N N . PRO A 1 334 ? -2.706 -19.195 10.945 1.00 96.00 334 PRO A N 1
ATOM 2553 C CA . PRO A 1 334 ? -2.222 -19.562 9.620 1.00 96.00 334 PRO A CA 1
ATOM 2554 C C . PRO A 1 334 ? -3.045 -18.945 8.480 1.00 96.00 334 PRO A C 1
ATOM 2556 O O . PRO A 1 334 ? -2.506 -18.767 7.389 1.00 96.00 334 PRO A O 1
ATOM 2559 N N . SER A 1 335 ? -4.314 -18.592 8.720 1.00 95.81 335 SER A N 1
ATOM 2560 C CA . SER A 1 335 ? -5.179 -17.917 7.749 1.00 95.81 335 SER A CA 1
ATOM 2561 C C . SER A 1 335 ? -6.139 -16.924 8.413 1.00 95.81 335 SER A C 1
ATOM 2563 O O . SER A 1 335 ? -6.416 -17.013 9.611 1.00 95.81 335 SER A O 1
ATOM 2565 N N . VAL A 1 336 ? -6.688 -15.996 7.619 1.00 95.62 336 VAL A N 1
ATOM 2566 C CA . VAL A 1 336 ? -7.714 -15.044 8.081 1.00 95.62 336 VAL A CA 1
ATOM 2567 C C . VAL A 1 336 ? -9.009 -15.741 8.513 1.00 95.62 336 VAL A C 1
ATOM 2569 O O . VAL A 1 336 ? -9.682 -15.266 9.421 1.00 95.62 336 VAL A O 1
ATOM 2572 N N . ASN A 1 337 ? -9.349 -16.889 7.916 1.00 94.69 337 ASN A N 1
ATOM 2573 C CA . ASN A 1 337 ? -10.560 -17.625 8.286 1.00 94.69 337 ASN A CA 1
ATOM 2574 C C . ASN A 1 337 ? -10.419 -18.248 9.681 1.00 94.69 337 ASN A C 1
ATOM 2576 O O . ASN A 1 337 ? -11.327 -18.111 10.496 1.00 94.69 337 ASN A O 1
ATOM 2580 N N . ASP A 1 338 ? -9.258 -18.843 9.985 1.00 94.50 338 ASP A N 1
ATOM 2581 C CA . ASP A 1 338 ? -8.969 -19.372 11.327 1.00 94.50 338 ASP A CA 1
ATOM 2582 C C . ASP A 1 338 ? -8.963 -18.253 12.375 1.00 94.50 338 ASP A C 1
ATOM 2584 O O . ASP A 1 338 ? -9.427 -18.436 13.499 1.00 94.50 338 ASP A O 1
ATOM 2588 N N . ALA A 1 339 ? -8.456 -17.079 11.990 1.00 94.94 339 ALA A N 1
ATOM 2589 C CA . ALA A 1 339 ? -8.436 -15.902 12.843 1.00 94.94 339 ALA A CA 1
ATOM 2590 C C . ALA A 1 339 ? -9.852 -15.404 13.160 1.00 94.94 339 ALA A C 1
ATOM 2592 O O . ALA A 1 339 ? -10.193 -15.221 14.321 1.00 94.94 339 ALA A O 1
ATOM 2593 N N . ILE A 1 340 ? -10.707 -15.231 12.151 1.00 91.62 340 ILE A N 1
ATOM 2594 C CA . ILE A 1 340 ? -12.117 -14.854 12.340 1.00 91.62 340 ILE A CA 1
ATOM 2595 C C . ILE A 1 340 ? -12.821 -15.860 13.258 1.00 91.62 340 ILE A C 1
ATOM 2597 O O . ILE A 1 340 ? -13.543 -15.453 14.168 1.00 91.62 340 ILE A O 1
ATOM 2601 N N . ASP A 1 341 ? -12.569 -17.157 13.077 1.00 89.81 341 ASP A N 1
ATOM 2602 C CA . ASP A 1 341 ? -13.178 -18.193 13.905 1.00 89.81 341 ASP A CA 1
ATOM 2603 C C . ASP A 1 341 ? -12.712 -18.139 15.365 1.00 89.81 341 ASP A C 1
ATOM 2605 O O . ASP A 1 341 ? -13.540 -18.274 16.266 1.00 89.81 341 ASP A O 1
ATOM 2609 N N . GLY A 1 342 ? -11.420 -17.900 15.601 1.00 89.81 342 GLY A N 1
ATOM 2610 C CA . GLY A 1 342 ? -10.838 -17.815 16.941 1.00 89.81 342 GLY A CA 1
ATOM 2611 C C . GLY A 1 342 ? -11.060 -16.485 17.669 1.00 89.81 342 GLY A C 1
ATOM 2612 O O . GLY A 1 342 ? -11.020 -16.452 18.898 1.00 89.81 342 GLY A O 1
ATOM 2613 N N . GLU A 1 343 ? -11.284 -15.386 16.945 1.00 89.00 343 GLU A N 1
ATOM 2614 C CA . GLU A 1 343 ? -11.448 -14.049 17.535 1.00 89.00 343 GLU A CA 1
ATOM 2615 C C . GLU A 1 343 ? -12.913 -13.660 17.758 1.00 89.00 343 GLU A C 1
ATOM 2617 O O . GLU A 1 343 ? -13.201 -12.916 18.693 1.00 89.00 343 GLU A O 1
ATOM 2622 N N . LEU A 1 344 ? -13.835 -14.138 16.914 1.00 81.38 344 LEU A N 1
ATOM 2623 C CA . LEU A 1 344 ? -15.234 -13.690 16.925 1.00 81.38 344 LEU A CA 1
ATOM 2624 C C . LEU A 1 344 ? -16.214 -14.710 17.502 1.00 81.38 344 LEU A C 1
ATOM 2626 O O . LEU A 1 344 ? -17.313 -14.327 17.895 1.00 81.38 344 LEU A O 1
ATOM 2630 N N . ASN A 1 345 ? -15.840 -15.992 17.549 1.00 65.69 345 ASN A N 1
ATOM 2631 C CA . ASN A 1 345 ? -16.664 -17.046 18.153 1.00 65.69 345 ASN A CA 1
ATOM 2632 C C . ASN A 1 345 ? -16.158 -17.477 19.545 1.00 65.69 345 ASN A C 1
ATOM 2634 O O . ASN A 1 345 ? -16.591 -18.521 20.038 1.00 65.69 345 ASN A O 1
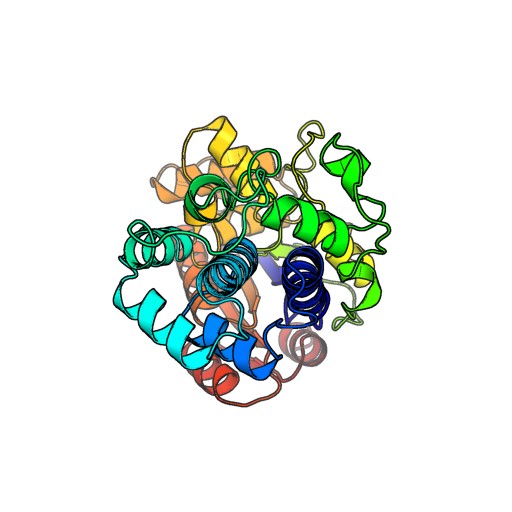ATOM 2638 N N . ALA A 1 346 ? -15.233 -16.718 20.145 1.00 46.94 346 ALA A N 1
ATOM 2639 C CA . ALA A 1 346 ? -14.637 -16.995 21.456 1.00 46.94 346 ALA A CA 1
ATOM 2640 C C . ALA A 1 346 ? -15.351 -16.288 22.614 1.00 46.94 346 ALA A C 1
ATOM 2642 O O . ALA A 1 346 ? -15.765 -15.118 22.439 1.00 46.94 346 ALA A O 1
#

Solvent-accessible surface area (backbone atoms only — not comparable to full-atom values): 17831 Å² total; per-residue (Å²): 125,77,47,66,35,37,39,33,31,43,69,59,29,37,25,44,75,36,10,65,66,52,15,39,32,51,35,29,24,53,54,30,41,75,70,72,64,42,82,50,44,70,52,73,72,46,50,48,48,31,41,75,68,68,52,74,47,60,58,32,54,32,27,49,51,44,50,51,28,42,53,66,71,46,68,67,61,52,69,60,51,44,53,55,30,56,73,58,46,54,92,94,60,58,64,22,54,21,40,42,66,78,45,70,89,57,72,62,74,62,84,59,88,83,74,43,69,59,32,34,32,78,28,18,86,38,64,90,60,3,64,52,37,37,50,26,43,33,27,36,44,13,79,53,32,36,77,28,54,76,45,84,80,90,69,96,45,66,28,24,38,79,70,45,41,40,62,52,42,87,66,84,79,66,77,33,33,15,36,42,37,78,46,40,16,44,54,36,85,83,50,84,88,63,70,72,29,47,51,54,43,53,55,53,27,49,67,45,73,43,63,86,45,48,73,40,25,40,18,35,31,43,48,48,19,72,72,73,61,72,62,34,76,75,41,36,79,43,32,30,40,39,43,35,17,24,53,24,22,17,76,70,46,52,46,57,46,10,45,53,17,17,54,35,41,75,72,76,37,77,35,64,60,53,40,72,47,46,87,43,44,31,36,40,37,35,41,32,51,47,46,63,41,47,51,13,38,40,49,26,25,52,70,50,29,93,52,32,42,57,44,25,35,20,29,38,81,51,67,73,59,32,65,50,19,67,75,66,28,78,44,74,26,60,39,50,55,60,37,51,54,62,68,72,73,106

pLDDT: mean 94.37, std 7.15, range [46.94, 98.75]

Secondary structure (DSSP, 8-state):
-PEEEEEE-TBTTTEE--HHHHHHHHHHHHHHHHTT----PPPHHHHHHHHHTT---HHHHHHHHHHHHHHHSS---HHHHHHHHHHHPPTTS-HHHHHHHHHTTSPPS---TT--HHHHHTTTT-TTT-HHHHHHHHHHHGGGHHHHHS---SS----HHHHH-EE---SPPPSSEEEE-SS--PSPTTS---TT---HHHHHHHHTT-TTS-EESHHHHHHHHHHH-S-GGGGSTTSHHHHHHHHHHHTT--HHHHHHHHHHHHTT---TTTGGGTT--EEEEEEES-HHHHHHHHHHHHHH-TTEEEEEEEE-SSHHHHHHHTTT-SEEESSHHHHHHHHH--

Nearest PDB structures (foldseek):
  8zlv-assembly1_B  TM=2.956E-01  e=9.766E-01  Escherichia coli K-12
  4naf-assembly1_A  TM=3.876E-01  e=8.612E+00  Geobacillus kaustophilus HTA426

Sequence (346 aa):
MLLDIFLFDMDSVLLHPGGYRAALIETVNHFSRAMGFGDLAPTHDEIEAFEAAGITSEWDSAPISIAEIALTGQRPHYHSLVQRVSAEWRKGEYPVEAAHRLISNSKLLTSNGNLRLENLLLHSRDIRRSPALNIFQQFTLGDAFEETYGLPKTIEAHSTLLKHDRAALARPAPPNSAIYTARPTRPPRDVPPRLGYAPEAELGAQLVGLSHLPIIGFGSFQWLAETIGGDPEAYLKPSPVHALAAIGAAIGASESESLRAAEAAARNEWLSPLQELRGVKGRVTVFEDSARSIVGVREAASLLGENWECVGVGISPGGPKKLALEKVANRVYPSVNDAIDGELNA